Protein 1TJY (pdb70)

CATH classification: 3.40.50.2300 (+1 more: 3.40.50.2300)

Solvent-accessible surface area: 13038 Å² total; per-residue (Å²): 128,117,65,47,79,0,0,0,0,0,5,8,41,74,19,24,10,8,60,11,0,1,77,2,0,71,109,4,0,167,78,54,58,11,75,13,39,54,58,10,20,114,117,35,45,61,87,21,0,37,110,19,0,39,46,10,10,90,101,43,20,47,0,0,0,0,0,0,15,17,42,71,26,0,8,101,6,0,83,75,0,56,152,143,52,14,69,0,0,0,0,4,0,0,1,69,10,63,0,4,25,5,0,0,0,0,0,14,10,148,74,0,0,28,19,0,1,100,3,0,27,139,55,17,125,107,151,173,4,62,0,0,0,0,8,2,17,73,91,6,10,2,8,38,37,5,5,159,55,0,65,40,38,4,77,131,96,42,111,33,19,86,55,35,19,43,59,43,1,104,15,52,75,88,112,0,54,120,27,0,41,34,0,12,139,66,68,107,93,2,23,0,0,0,0,0,5,18,20,0,0,19,9,0,0,52,0,2,48,68,59,170,61,118,145,15,7,2,0,0,4,0,1,0,65,54,0,52,55,26,10,132,139,23,29,0,124,30,0,0,3,3,50,0,48,42,0,0,53,0,0,0,22,0,0,14,0,20,34,121,127,76,98,8,65,69,55,46,48,20,113,4,82,82,36,42,128,6,54,2,21,43,0,65,79,11,70,41,184,72,94,48,187,23,8,0,0,0,42,5,54,122,53,30,65,0,40,162,113,27,5,109,169,60,125,17

Radius of gyration: 19.36 Å; Cα contacts (8 Å, |Δi|>4): 700; chains: 1; bounding box: 35×42×63 Å

Sequence (316 aa):
GSAERIAFIPKLVGVGFFTSGGNGAQEAGKALGIDVTYDGPTEPSVSGQVQLVNNFVNQGYDAIIVSAVSPDGLCPALKRAMQRGVKILTWDSDTKPECRSYYINQGTPKQLGSMLVEMAAHQVDKEKAKVAFFYSSPTVTDQNQWVKEAKAKISQEHPGWEIVTTQFGYNDATKSLQTAEGIIKAYPDLDAIIAPDANALPAAAQAAENLKRNNLAIVGFSTPNVMRPYVQRGTVKEFGLWDVVQQGKISVYVANALLKNMPMNVGDSLDIPGIGKVTVSPNSEQGYHYEAKGNGIVLLPERVIFNKDNIDKYDF

Nearest PDB structures (foldseek):
  3t95-assembly1_A  TM=9.976E-01  e=1.309E-56  Yersinia pestis CO92
  1tm2-assembly1_A  TM=9.105E-01  e=1.310E-57  Salmonella enterica subsp. enterica serovar Typhimurium str. LT2
  4pz0-assembly1_A  TM=9.850E-01  e=1.090E-48  Bacillus anthracis str. Ames
  4kvf-assembly1_A  TM=7.766E-01  e=7.983E-27  Kribbella flavida DSM 17836
  4wzz-assembly1_A  TM=9.272E-01  e=1.525E-23  Lachnoclostridium phytofermentans ISDg

Organism: Salmonella typhimurium (strain LT2 / SGSC1412 / ATCC 700720) (NCBI:txid99287)

Foldseek 3Di:
DDAAEEEEEEQAPDAVLLVLLLLLLC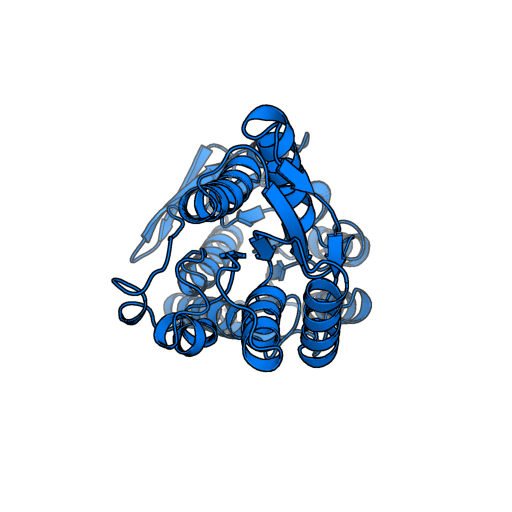VLCVVVVHHYHYDFHHAGDLVGVLVVLQVCLVVPHQEYEYAHQAQPSNQVSLVVSVVVNRAYEYEDFHHAQVSHFEYLYAAALLVLLCQLLVLLCVQLVDLAAEEEEEEADCGTGRVVLNVVNNVVCCVPPRVNYDHPYYYHQRLPLVSLLVVLLVVCVVCVRHQEYRYAYARNQLSNLVSCVVVVPPNHAGEYDHALVSCVVSLVVVSYFKYKFANSSVSSSVVNQVSVCVVVVHQQAAADWDQDPPQGIWGFHAPCSRPDDDHDGSHGYTYRPDMDMDGPVCSVVDDD

Structure (mmCIF, N/CA/C/O backbone):
data_1TJY
#
_entry.id   1TJY
#
_cell.length_a   37.824
_cell.length_b   76.623
_cell.length_c   109.581
_cell.angle_alpha   90.00
_cell.angle_beta   90.00
_cell.angle_gamma   90.00
#
_symmetry.space_group_name_H-M   'P 21 21 21'
#
loop_
_entity.id
_entity.type
_entity.pdbx_description
1 polymer 'sugar transport protein'
2 non-polymer (2R,4S)-2-methyl-2,3,3,4-tetrahydroxytetrahydrofuran
3 water water
#
loop_
_atom_site.group_PDB
_atom_site.id
_atom_site.type_symbol
_atom_site.label_atom_id
_atom_site.label_alt_id
_atom_site.label_comp_id
_atom_site.label_asym_id
_atom_site.label_entity_id
_atom_site.label_seq_id
_atom_site.pdbx_PDB_ins_code
_atom_site.Cartn_x
_atom_site.Cartn_y
_atom_site.Cartn_z
_atom_site.occupancy
_atom_site.B_iso_or_equiv
_atom_site.auth_seq_id
_atom_site.auth_comp_id
_atom_site.auth_asym_id
_atom_site.auth_atom_id
_atom_site.pdbx_PDB_model_num
ATOM 1 N N . GLY A 1 1 ? 35.984 23.850 64.147 1.00 15.25 25 GLY A N 1
ATOM 2 C CA . GLY A 1 1 ? 36.328 22.503 63.611 1.00 14.80 25 GLY A CA 1
ATOM 3 C C . GLY A 1 1 ? 37.051 22.609 62.281 1.00 14.49 25 GLY A C 1
ATOM 4 O O . GLY A 1 1 ? 37.376 23.708 61.831 1.00 14.21 25 GLY A O 1
ATOM 5 N N . SER A 1 2 ? 37.307 21.463 61.657 1.00 14.25 26 SER A N 1
ATOM 6 C CA . SER A 1 2 ? 38.042 21.417 60.393 1.00 14.16 26 SER A CA 1
ATOM 7 C C . SER A 1 2 ? 37.348 22.266 59.330 1.00 13.66 26 SER A C 1
ATOM 8 O O . SER A 1 2 ? 36.121 22.230 59.193 1.00 13.83 26 SER A O 1
ATOM 11 N N . ALA A 1 3 ? 38.140 23.029 58.581 1.00 13.22 27 ALA A N 1
ATOM 12 C CA . ALA A 1 3 ? 37.614 23.934 57.569 1.00 12.66 27 ALA A CA 1
ATOM 13 C C . ALA A 1 3 ? 36.791 23.177 56.528 1.00 11.99 27 ALA A C 1
ATOM 14 O O . ALA A 1 3 ? 37.093 22.032 56.177 1.00 11.98 27 ALA A O 1
ATOM 16 N N . GLU A 1 4 ? 35.741 23.824 56.047 1.00 11.08 28 GLU A N 1
ATOM 17 C CA . GLU A 1 4 ? 34.901 23.246 55.011 1.00 10.89 28 GLU A CA 1
ATOM 18 C C . GLU A 1 4 ? 35.643 23.221 53.684 1.00 9.39 28 GLU A C 1
ATOM 19 O O . GLU A 1 4 ? 36.540 24.018 53.441 1.00 9.21 28 GLU A O 1
ATOM 25 N N . ARG A 1 5 ? 35.259 22.270 52.845 1.00 7.91 29 ARG A N 1
ATOM 26 C CA . ARG A 1 5 ? 35.893 22.039 51.557 1.00 7.69 29 ARG A CA 1
ATOM 27 C C . ARG A 1 5 ? 34.835 22.038 50.470 1.00 6.85 29 ARG A C 1
ATOM 28 O O . ARG A 1 5 ? 33.832 21.328 50.558 1.00 6.73 29 ARG A O 1
ATOM 36 N N . ILE A 1 6 ? 35.072 22.851 49.450 1.00 6.26 30 ILE A N 1
ATOM 37 C CA . ILE A 1 6 ? 34.176 22.995 48.315 1.00 6.16 30 ILE A CA 1
ATOM 38 C C . ILE A 1 6 ? 34.963 22.739 47.043 1.00 5.56 30 ILE A C 1
ATOM 39 O O . ILE A 1 6 ? 36.072 23.238 46.890 1.00 5.95 30 ILE A O 1
ATOM 44 N N . ALA A 1 7 ? 34.383 21.972 46.129 1.00 4.85 31 ALA A N 1
ATOM 45 C CA . ALA A 1 7 ? 34.958 21.734 44.806 1.00 4.92 31 ALA A CA 1
ATOM 46 C C . ALA A 1 7 ? 34.266 22.637 43.802 1.00 4.51 31 ALA A C 1
ATOM 47 O O . ALA A 1 7 ? 33.047 22.807 43.864 1.00 5.42 31 ALA A O 1
ATOM 49 N N . PHE A 1 8 ? 35.043 23.204 42.883 1.00 4.20 32 PHE A N 1
ATOM 50 C CA . PHE A 1 8 ? 34.537 24.060 41.816 1.00 4.66 32 PHE A CA 1
ATOM 51 C C . PHE A 1 8 ? 35.034 23.448 40.513 1.00 4.83 32 PHE A C 1
ATOM 52 O O . PHE A 1 8 ? 36.238 23.406 40.269 1.00 5.41 32 PHE A O 1
ATOM 60 N N . ILE A 1 9 ? 34.104 22.941 39.708 1.00 4.48 33 ILE A N 1
ATOM 61 C CA . ILE A 1 9 ? 34.402 22.119 38.542 1.00 4.42 33 ILE A CA 1
ATOM 62 C C . ILE A 1 9 ? 33.938 22.834 37.276 1.00 4.41 33 ILE A C 1
ATOM 63 O O . ILE A 1 9 ? 32.752 23.148 37.148 1.00 4.90 33 ILE A O 1
ATOM 68 N N . PRO A 1 10 ? 34.854 23.096 36.350 1.00 4.40 34 PRO A N 1
ATOM 69 C CA . PRO A 1 10 ? 34.504 23.667 35.049 1.00 4.56 34 PRO A CA 1
ATOM 70 C C . PRO A 1 10 ? 34.145 22.578 34.041 1.00 4.72 34 PRO A C 1
ATOM 71 O O . PRO A 1 10 ? 34.362 21.396 34.302 1.00 5.36 34 PRO A O 1
ATOM 75 N N . LYS A 1 11 ? 33.644 22.974 32.876 1.00 4.91 35 LYS A N 1
ATOM 76 C CA . LYS A 1 11 ? 33.477 22.027 31.771 1.00 5.33 35 LYS A CA 1
ATOM 77 C C . LYS A 1 11 ? 34.820 21.438 31.355 1.00 5.60 35 LYS A C 1
ATOM 78 O O . LYS A 1 11 ? 34.920 20.254 31.028 1.00 6.46 35 LYS A O 1
ATOM 84 N N . LEU A 1 12 ? 35.838 22.288 31.333 1.00 5.64 36 LEU A N 1
ATOM 85 C CA . LEU A 1 12 ? 37.216 21.870 31.092 1.00 6.13 36 LEU A CA 1
ATOM 86 C C . LEU A 1 12 ? 38.147 22.931 31.653 1.00 6.34 36 LEU A C 1
ATOM 87 O O . LEU A 1 12 ? 37.761 24.082 31.829 1.00 6.27 36 LEU A O 1
ATOM 92 N N . VAL A 1 13 ? 39.386 22.545 31.922 1.00 7.04 37 VAL A N 1
ATOM 93 C CA . VAL A 1 13 ? 40.410 23.489 32.334 1.00 7.63 37 VAL A CA 1
ATOM 94 C C . VAL A 1 13 ? 41.171 24.031 31.124 1.00 7.99 37 VAL A C 1
ATOM 95 O O . VAL A 1 13 ? 41.053 23.503 30.024 1.00 9.24 37 VAL A O 1
ATOM 99 N N . GLY A 1 14 ? 41.935 25.095 31.341 1.00 8.64 38 GLY A N 1
ATOM 100 C CA . GLY A 1 14 ? 42.799 25.654 30.312 1.00 9.21 38 GLY A CA 1
ATOM 101 C C . GLY A 1 14 ? 42.124 26.580 29.319 1.00 9.54 38 GLY A C 1
ATOM 102 O O . GLY A 1 14 ? 42.703 26.880 28.275 1.00 11.68 38 GLY A O 1
ATOM 103 N N . VAL A 1 15 ? 40.899 27.000 29.626 1.00 8.91 39 VAL A N 1
ATOM 104 C CA . VAL A 1 15 ? 40.149 27.979 28.841 1.00 8.65 39 VAL A CA 1
ATOM 105 C C . VAL A 1 15 ? 39.917 29.167 29.773 1.00 7.88 39 VAL A C 1
ATOM 106 O O . VAL A 1 15 ? 39.522 28.979 30.918 1.00 7.59 39 VAL A O 1
ATOM 110 N N . GLY A 1 16 ? 40.161 30.383 29.287 1.00 7.04 40 GLY A N 1
ATOM 111 C CA . GLY A 1 16 ? 40.152 31.581 30.109 1.00 6.58 40 GLY A CA 1
ATOM 112 C C . GLY A 1 16 ? 38.894 31.753 30.937 1.00 5.88 40 GLY A C 1
ATOM 113 O O . GLY A 1 16 ? 38.974 32.075 32.109 1.00 6.12 40 GLY A O 1
ATOM 114 N N . PHE A 1 17 ? 37.738 31.512 30.334 1.00 5.48 41 PHE A N 1
ATOM 115 C CA . PHE A 1 17 ? 36.460 31.628 31.031 1.00 5.38 41 PHE A CA 1
ATOM 116 C C . PHE A 1 17 ? 36.467 30.829 32.332 1.00 5.26 41 PHE A C 1
ATOM 117 O O . PHE A 1 17 ? 36.064 31.323 33.389 1.00 5.21 41 PHE A O 1
ATOM 125 N N . PHE A 1 18 ? 36.910 29.583 32.244 1.00 4.83 42 PHE A N 1
ATOM 126 C CA . PHE A 1 18 ? 36.915 28.688 33.392 1.00 5.40 42 PHE A CA 1
ATOM 127 C C . PHE A 1 18 ? 38.019 28.998 34.391 1.00 5.78 42 PHE A C 1
ATOM 128 O O . PHE A 1 18 ? 37.787 28.983 35.595 1.00 5.80 42 PHE A O 1
ATOM 136 N N . THR A 1 19 ? 39.203 29.337 33.901 1.00 5.80 43 THR A N 1
ATOM 137 C CA . THR A 1 19 ? 40.273 29.781 34.778 1.00 6.39 43 THR A CA 1
ATOM 138 C C . THR A 1 19 ? 39.814 30.978 35.610 1.00 6.52 43 THR A C 1
ATOM 139 O O . THR A 1 19 ? 40.033 31.028 36.815 1.00 6.52 43 THR A O 1
ATOM 143 N N . SER A 1 20 ? 39.157 31.936 34.964 1.00 6.04 44 SER A N 1
ATOM 144 C CA . SER A 1 20 ? 38.713 33.149 35.640 1.00 6.40 44 SER A CA 1
ATOM 145 C C . SER A 1 20 ? 37.574 32.875 36.630 1.00 6.08 44 SER A C 1
ATOM 146 O O . SER A 1 20 ? 37.570 33.412 37.737 1.00 6.47 44 SER A O 1
ATOM 149 N N . GLY A 1 21 ? 36.621 32.025 36.254 1.00 5.97 45 GLY A N 1
ATOM 150 C CA . GLY A 1 21 ? 35.611 31.574 37.202 1.00 5.81 45 GLY A CA 1
ATOM 151 C C . GLY A 1 21 ? 36.216 30.919 38.437 1.00 5.83 45 GLY A C 1
ATOM 152 O O . GLY A 1 21 ? 35.820 31.217 39.566 1.00 5.62 45 GLY A O 1
ATOM 153 N N . GLY A 1 22 ? 37.180 30.029 38.224 1.00 5.85 46 GLY A N 1
ATOM 154 C CA . GLY A 1 22 ? 37.908 29.403 39.311 1.00 5.96 46 GLY A CA 1
ATOM 155 C C . GLY A 1 22 ? 38.632 30.393 40.201 1.00 6.21 46 GLY A C 1
ATOM 156 O O . GLY A 1 22 ? 38.676 30.209 41.412 1.00 6.60 46 GLY A O 1
ATOM 157 N N . ASN A 1 23 ? 39.202 31.439 39.608 1.00 6.43 47 ASN A N 1
ATOM 158 C CA . ASN A 1 23 ? 39.883 32.463 40.391 1.00 7.01 47 ASN A CA 1
ATOM 159 C C . ASN A 1 23 ? 38.896 33.145 41.335 1.00 6.50 47 ASN A C 1
ATOM 160 O O . ASN A 1 23 ? 39.203 33.371 42.496 1.00 7.03 47 ASN A O 1
ATOM 165 N N . GLY A 1 24 ? 37.702 33.463 40.841 1.00 6.21 48 GLY A N 1
ATOM 166 C CA . GLY A 1 24 ? 36.690 34.093 41.672 1.00 5.93 48 GLY A CA 1
ATOM 167 C C . GLY A 1 24 ? 36.216 33.195 42.803 1.00 5.73 48 GLY A C 1
ATOM 168 O O . GLY A 1 24 ? 36.036 33.643 43.941 1.00 6.16 48 GLY A O 1
ATOM 169 N N . ALA A 1 25 ? 36.030 31.917 42.494 1.00 5.46 49 ALA A N 1
ATOM 170 C CA . ALA A 1 25 ? 35.625 30.943 43.498 1.00 5.76 49 ALA A CA 1
ATOM 171 C C . ALA A 1 25 ? 36.689 30.823 44.591 1.00 6.17 49 ALA A C 1
ATOM 172 O O . ALA A 1 25 ? 36.377 30.827 45.784 1.00 6.16 49 ALA A O 1
ATOM 174 N N . GLN A 1 26 ? 37.951 30.750 44.191 1.00 6.82 50 GLN A N 1
ATOM 175 C CA . GLN A 1 26 ? 39.021 30.579 45.168 1.00 7.84 50 GLN A CA 1
ATOM 176 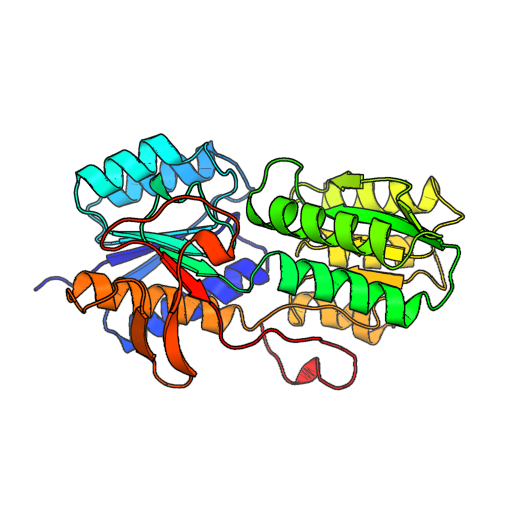C C . GLN A 1 26 ? 39.247 31.815 46.024 1.00 8.19 50 GLN A C 1
ATOM 177 O O . GLN A 1 26 ? 39.513 31.704 47.213 1.00 8.50 50 GLN A O 1
ATOM 183 N N . GLU A 1 27 ? 39.080 32.994 45.441 1.00 8.53 51 GLU A N 1
ATOM 184 C CA . GLU A 1 27 ? 39.205 34.223 46.208 1.00 9.65 51 GLU A CA 1
ATOM 185 C C . GLU A 1 27 ? 38.064 34.343 47.224 1.00 8.78 51 GLU A C 1
ATOM 186 O O . GLU A 1 27 ? 38.268 34.792 48.348 1.00 8.61 51 GLU A O 1
ATOM 192 N N . ALA A 1 28 ? 36.864 33.932 46.838 1.00 8.11 52 ALA A N 1
ATOM 193 C CA . ALA A 1 28 ? 35.745 33.888 47.772 1.00 8.11 52 ALA A CA 1
ATOM 194 C C . ALA A 1 28 ? 36.021 32.912 48.910 1.00 8.04 52 ALA A C 1
ATOM 195 O O . ALA A 1 28 ? 35.722 33.199 50.059 1.00 8.18 52 ALA A O 1
ATOM 197 N N . GLY A 1 29 ? 36.609 31.766 48.591 1.00 8.01 53 GLY A N 1
ATOM 198 C CA . GLY A 1 29 ? 36.995 30.798 49.600 1.00 8.41 53 GLY A CA 1
ATOM 199 C C . GLY A 1 29 ? 37.932 31.414 50.621 1.00 8.69 53 GLY A C 1
ATOM 200 O O . GLY A 1 29 ? 37.739 31.257 51.826 1.00 9.01 53 GLY A O 1
ATOM 201 N N . LYS A 1 30 ? 38.931 32.144 50.144 1.00 8.95 54 LYS A N 1
ATOM 202 C CA . LYS A 1 30 ? 39.877 32.820 51.033 1.00 9.94 54 LYS A CA 1
ATOM 203 C C . LYS A 1 30 ? 39.163 33.822 51.945 1.00 9.69 54 LYS A C 1
ATOM 204 O O . LYS A 1 30 ? 39.411 33.867 53.145 1.00 10.63 54 LYS A O 1
ATOM 215 N N . ALA A 1 31 ? 38.240 34.595 51.386 1.00 8.86 55 ALA A N 1
ATOM 216 C CA . ALA A 1 31 ? 37.503 35.591 52.161 1.00 8.58 55 ALA A CA 1
ATOM 217 C C . ALA A 1 31 ? 36.617 34.965 53.241 1.00 8.51 55 ALA A C 1
ATOM 218 O O . ALA A 1 31 ? 36.385 35.578 54.285 1.00 8.71 55 ALA A O 1
ATOM 220 N N . LEU A 1 32 ? 36.134 33.747 52.982 1.00 8.06 56 LEU A N 1
ATOM 221 C CA . LEU A 1 32 ? 35.185 33.044 53.845 1.00 7.92 56 LEU A CA 1
ATOM 222 C C . LEU A 1 32 ? 35.834 31.969 54.725 1.00 8.16 56 LEU A C 1
ATOM 223 O O . LEU A 1 32 ? 35.145 31.339 55.523 1.00 9.13 56 LEU A O 1
ATOM 228 N N . GLY A 1 33 ? 37.139 31.752 54.588 1.00 8.29 57 GLY A N 1
ATOM 229 C CA . GLY A 1 33 ? 37.808 30.689 55.329 1.00 8.69 57 GLY A CA 1
ATOM 230 C C . GLY A 1 33 ? 37.428 29.277 54.892 1.00 9.07 57 GLY A C 1
ATOM 231 O O . GLY A 1 33 ? 37.425 28.347 55.702 1.00 9.69 57 GLY A O 1
ATOM 232 N N . ILE A 1 34 ? 37.105 29.121 53.611 1.00 9.12 58 ILE A N 1
ATOM 233 C CA . ILE A 1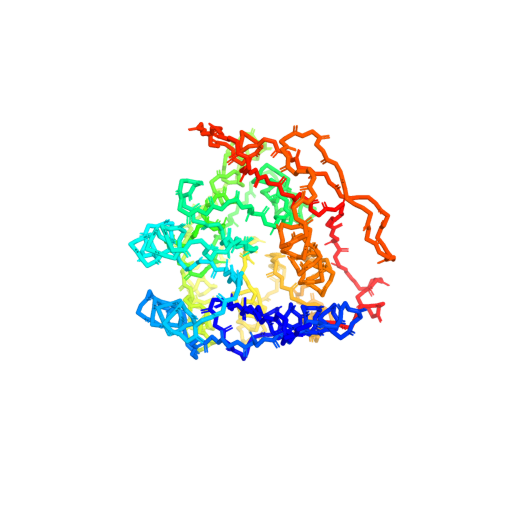 34 ? 36.750 27.838 53.011 1.00 9.24 58 ILE A CA 1
ATOM 234 C C . ILE A 1 34 ? 37.824 27.425 52.019 1.00 9.25 58 ILE A C 1
ATOM 235 O O . ILE A 1 34 ? 38.285 28.229 51.220 1.00 9.65 58 ILE A O 1
ATOM 240 N N . ASP A 1 35 ? 38.196 26.155 52.067 1.00 9.04 59 ASP A N 1
ATOM 241 C CA . ASP A 1 35 ? 39.154 25.577 51.135 1.00 9.42 59 ASP A CA 1
ATOM 242 C C . ASP A 1 35 ? 38.430 25.213 49.838 1.00 8.44 59 ASP A C 1
ATOM 243 O O . ASP A 1 35 ? 37.623 24.291 49.828 1.00 9.07 59 ASP A O 1
ATOM 248 N N . VAL A 1 36 ? 38.701 25.951 48.763 1.00 7.82 60 VAL A N 1
ATOM 249 C CA . VAL A 1 36 ? 38.072 25.699 47.463 1.00 7.29 60 VAL A CA 1
ATOM 250 C C . VAL A 1 36 ? 39.060 25.041 46.511 1.00 7.02 60 VAL A C 1
ATOM 251 O O . VAL A 1 36 ? 40.107 25.609 46.205 1.00 7.91 60 VAL A O 1
ATOM 255 N N . THR A 1 37 ? 38.715 23.847 46.040 1.00 6.52 61 THR A N 1
ATOM 256 C CA . THR A 1 37 ? 39.519 23.110 45.076 1.00 6.72 61 THR A CA 1
ATOM 257 C C . THR A 1 37 ? 38.955 23.318 43.683 1.00 6.30 61 THR A C 1
ATOM 258 O O . THR A 1 37 ? 37.802 22.995 43.443 1.00 6.94 61 THR A O 1
ATOM 262 N N . TYR A 1 38 ? 39.769 23.848 42.776 1.00 6.50 62 TYR A N 1
ATOM 263 C CA . TYR A 1 38 ? 39.410 24.021 41.380 1.00 6.53 62 TYR A CA 1
ATOM 264 C C . TYR A 1 38 ? 39.982 22.849 40.602 1.00 6.81 62 TYR A C 1
ATOM 265 O O . TYR A 1 38 ? 41.194 22.656 40.562 1.00 7.75 62 TYR A O 1
ATOM 274 N N . ASP A 1 39 ? 39.125 22.048 39.988 1.00 6.68 63 ASP A N 1
ATOM 275 C CA . ASP A 1 39 ? 39.600 20.915 39.211 1.00 7.03 63 ASP A CA 1
ATOM 276 C C . ASP A 1 39 ? 38.582 20.539 38.161 1.00 6.46 63 ASP A C 1
ATOM 277 O O . ASP A 1 39 ? 37.388 20.513 38.427 1.00 6.06 63 ASP A O 1
ATOM 282 N N . GLY A 1 40 ? 39.070 20.272 36.956 1.00 6.45 64 GLY A N 1
ATOM 283 C CA . GLY A 1 40 ? 38.232 19.803 35.871 1.00 6.59 64 GLY A CA 1
ATOM 284 C C . GLY A 1 40 ? 39.030 18.962 34.908 1.00 6.67 64 GLY A C 1
ATOM 285 O O . GLY A 1 40 ? 40.258 18.876 35.006 1.00 7.59 64 GLY A O 1
ATOM 286 N N . PRO A 1 41 ? 38.343 18.345 33.961 1.00 7.13 65 PRO A N 1
ATOM 287 C CA . PRO A 1 41 ? 39.021 17.535 32.951 1.00 7.41 65 PRO A CA 1
ATOM 288 C C . PRO A 1 41 ? 39.692 18.418 31.901 1.00 7.37 65 PRO A C 1
ATOM 289 O O . PRO A 1 41 ? 39.347 19.589 31.783 1.00 7.13 65 PRO A O 1
ATOM 293 N N . THR A 1 42 ? 40.643 17.877 31.148 1.00 8.14 66 THR A N 1
ATOM 294 C CA . THR A 1 42 ? 41.356 18.679 30.145 1.00 9.43 66 THR A CA 1
ATOM 295 C C . THR A 1 42 ? 40.560 18.888 28.862 1.00 10.35 66 THR A C 1
ATOM 296 O O . THR A 1 42 ? 40.922 19.713 28.026 1.00 11.32 66 THR A O 1
ATOM 300 N N . GLU A 1 43 ? 39.495 18.121 28.697 1.00 10.74 67 GLU A N 1
ATOM 301 C CA . GLU A 1 43 ? 38.515 18.377 27.649 1.00 11.44 67 GLU A CA 1
ATOM 302 C C . GLU A 1 43 ? 37.144 18.064 28.227 1.00 10.99 67 GLU A C 1
ATOM 303 O O . GLU A 1 43 ? 37.047 17.354 29.218 1.00 10.32 67 GLU A O 1
ATOM 309 N N . PRO A 1 44 ? 36.079 18.601 27.648 1.00 10.85 68 PRO A N 1
ATOM 310 C CA . PRO A 1 44 ? 34.749 18.340 28.189 1.00 10.83 68 PRO A CA 1
ATOM 311 C C . PRO A 1 44 ? 34.353 16.906 27.910 1.00 10.77 68 PRO A C 1
ATOM 312 O O . PRO A 1 44 ? 34.461 16.431 26.778 1.00 12.07 68 PRO A O 1
ATOM 316 N N . SER A 1 45 ? 33.970 16.202 28.956 1.00 9.96 69 SER A N 1
ATOM 317 C CA . SER A 1 45 ? 33.338 14.907 28.793 1.00 9.66 69 SER A CA 1
ATOM 318 C C . SER A 1 45 ? 32.600 14.542 30.064 1.00 8.88 69 SER A C 1
ATOM 319 O O . SER A 1 45 ? 32.912 15.026 31.161 1.00 8.58 69 SER A O 1
ATOM 322 N N . VAL A 1 46 ? 31.610 13.686 29.892 1.00 8.44 70 VAL A N 1
ATOM 323 C CA . VAL A 1 46 ? 30.823 13.181 30.993 1.00 8.42 70 VAL A CA 1
ATOM 324 C C . VAL A 1 46 ? 31.719 12.418 31.970 1.00 7.87 70 VAL A C 1
ATOM 325 O O . VAL A 1 46 ? 31.673 12.687 33.156 1.00 7.59 70 VAL A O 1
ATOM 329 N N . SER A 1 47 ? 32.547 11.490 31.491 1.00 7.61 71 SER A N 1
ATOM 330 C CA . SER A 1 47 ? 33.389 10.708 32.409 1.00 7.90 71 SER A CA 1
ATOM 331 C C . SER A 1 47 ? 34.363 11.583 33.193 1.00 7.89 71 SER A C 1
ATOM 332 O O . SER A 1 47 ? 34.636 11.327 34.365 1.00 8.22 71 SER A O 1
ATOM 335 N N . GLY A 1 48 ? 34.882 12.619 32.546 1.00 7.60 72 GLY A N 1
ATOM 336 C CA . GLY A 1 48 ? 35.787 13.548 33.199 1.00 8.14 72 GLY A CA 1
ATOM 337 C C . GLY A 1 48 ? 35.127 14.174 34.411 1.00 8.24 72 GLY A C 1
ATOM 338 O O . GLY A 1 48 ? 35.665 14.173 35.521 1.00 10.54 72 GLY A O 1
ATOM 339 N N . GLN A 1 49 ? 33.920 14.682 34.219 1.00 7.11 73 GLN A N 1
ATOM 340 C CA . GLN A 1 49 ? 33.220 15.363 35.300 1.00 6.42 73 GLN A CA 1
ATOM 341 C C . GLN A 1 49 ? 32.669 14.405 36.343 1.00 6.33 73 GLN A C 1
ATOM 342 O O . GLN A 1 49 ? 32.706 14.692 37.532 1.00 6.82 73 GLN A O 1
ATOM 348 N N . VAL A 1 50 ? 32.162 13.265 35.901 1.00 6.31 74 VAL A N 1
ATOM 349 C CA . VAL A 1 50 ? 31.573 12.289 36.810 1.00 6.21 74 VAL A CA 1
ATOM 350 C C . VAL A 1 50 ? 32.629 11.753 37.770 1.00 5.79 74 VAL A C 1
ATOM 351 O O . VAL A 1 50 ? 32.367 11.634 38.962 1.00 6.07 74 VAL A O 1
ATOM 355 N N . GLN A 1 51 ? 33.831 11.463 37.284 1.00 5.33 75 GLN A N 1
ATOM 356 C CA . GLN A 1 51 ? 34.850 10.984 38.210 1.00 5.87 75 GLN A CA 1
ATOM 357 C C . GLN A 1 51 ? 35.141 12.020 39.270 1.00 5.48 75 GLN A C 1
ATOM 358 O O . GLN A 1 51 ? 35.279 11.687 40.439 1.00 5.55 75 GLN A O 1
ATOM 364 N N . LEU A 1 52 ? 35.243 13.283 38.872 1.00 5.61 76 LEU A N 1
ATOM 365 C CA . LEU A 1 52 ? 35.544 14.329 39.838 1.00 5.98 76 LEU A CA 1
ATOM 366 C C . LEU A 1 52 ? 34.444 14.440 40.885 1.00 5.47 76 LEU A C 1
ATOM 367 O O . LEU A 1 52 ? 34.734 14.525 42.073 1.00 5.90 76 LEU A O 1
ATOM 372 N N . VAL A 1 53 ? 33.188 14.433 40.455 1.00 5.18 77 VAL A N 1
ATOM 373 C CA . VAL A 1 53 ? 32.075 14.467 41.399 1.00 5.39 77 VAL A CA 1
ATOM 374 C C . VAL A 1 53 ? 32.180 13.306 42.384 1.00 5.39 77 VAL A C 1
ATOM 375 O O . VAL A 1 53 ? 32.132 13.508 43.591 1.00 5.30 77 VAL A O 1
ATOM 379 N N . ASN A 1 54 ? 32.329 12.090 41.872 1.00 5.22 78 ASN A N 1
ATOM 380 C CA . ASN A 1 54 ? 32.422 10.924 42.738 1.00 5.17 78 ASN A CA 1
ATOM 381 C C . ASN A 1 54 ? 33.628 11.012 43.680 1.00 5.33 78 ASN A C 1
ATOM 382 O O . ASN A 1 54 ? 33.511 10.708 44.866 1.00 5.80 78 ASN A O 1
ATOM 387 N N . ASN A 1 55 ? 34.776 11.450 43.170 1.00 5.75 79 ASN A N 1
ATOM 388 C CA . ASN A 1 55 ? 35.968 11.595 44.005 1.00 6.38 79 ASN A CA 1
ATOM 389 C C . ASN A 1 55 ? 35.734 12.564 45.151 1.00 5.72 79 ASN A C 1
ATOM 390 O O . ASN A 1 55 ? 36.069 12.267 46.290 1.00 5.80 79 ASN A O 1
ATOM 395 N N . PHE A 1 56 ? 35.183 13.736 44.853 1.00 5.60 80 PHE A N 1
ATOM 396 C CA . PHE A 1 56 ? 34.967 14.742 45.887 1.00 5.46 80 PHE A CA 1
ATOM 397 C C . PHE A 1 56 ? 33.946 14.257 46.918 1.00 5.55 80 PHE A C 1
ATOM 398 O O . PHE A 1 56 ? 34.121 14.481 48.109 1.00 5.60 80 PHE A O 1
ATOM 406 N N . VAL A 1 57 ? 32.902 13.565 46.473 1.00 5.38 81 VAL A N 1
ATOM 407 C CA . VAL A 1 57 ? 31.947 12.975 47.402 1.00 5.60 81 VAL A CA 1
ATOM 408 C C . VAL A 1 57 ? 32.646 11.952 48.294 1.00 5.93 81 VAL A C 1
ATOM 409 O O . VAL A 1 57 ? 32.500 11.983 49.510 1.00 6.45 81 VAL A O 1
ATOM 413 N N . ASN A 1 58 ? 33.427 11.069 47.688 1.00 6.27 82 ASN A N 1
ATOM 414 C CA . ASN A 1 58 ? 34.093 9.990 48.423 1.00 6.59 82 ASN A CA 1
ATOM 415 C C . ASN A 1 58 ? 35.149 10.510 49.390 1.00 6.97 82 ASN A C 1
ATOM 416 O O . ASN A 1 58 ? 35.425 9.873 50.407 1.00 8.26 82 ASN A O 1
ATOM 421 N N . GLN A 1 59 ? 35.721 11.669 49.078 1.00 6.91 83 GLN A N 1
ATOM 422 C CA . GLN A 1 59 ? 36.758 12.287 49.898 1.00 7.53 83 GLN A CA 1
ATOM 423 C C . GLN A 1 59 ? 36.178 13.172 50.993 1.00 7.33 83 GLN A C 1
ATOM 424 O O . GLN A 1 59 ? 36.940 13.769 51.750 1.00 8.37 83 GLN A O 1
ATOM 430 N N . GLY A 1 60 ? 34.857 13.269 51.079 1.00 7.04 84 GLY A N 1
ATOM 431 C CA . GLY A 1 60 ? 34.211 13.971 52.175 1.00 6.96 84 GLY A CA 1
ATOM 432 C C . GLY A 1 60 ? 34.018 15.471 51.998 1.00 6.91 84 GLY A C 1
ATOM 433 O O . GLY A 1 60 ? 33.849 16.190 52.983 1.00 7.35 84 GLY A O 1
ATOM 434 N N . TYR A 1 61 ? 34.029 15.956 50.760 1.00 6.43 85 TYR A N 1
ATOM 435 C CA . TYR A 1 61 ? 33.798 17.375 50.507 1.00 6.01 85 TYR A CA 1
ATOM 436 C C . TYR A 1 61 ? 32.394 17.778 50.931 1.00 6.05 85 TYR A C 1
ATOM 437 O O . TYR A 1 61 ? 31.470 16.975 50.906 1.00 6.75 85 TYR A O 1
ATOM 446 N N . ASP A 1 62 ? 32.243 19.041 51.307 1.00 5.89 86 ASP A N 1
ATOM 447 C CA . ASP A 1 62 ? 30.975 19.558 51.817 1.00 6.13 86 ASP A CA 1
ATOM 448 C C . ASP A 1 62 ? 30.035 20.088 50.743 1.00 5.45 86 ASP A C 1
ATOM 449 O O . ASP A 1 62 ? 28.822 20.051 50.913 1.00 5.74 86 ASP A O 1
ATOM 454 N N . ALA A 1 63 ? 30.599 20.583 49.648 1.00 5.12 87 ALA A N 1
ATOM 455 C CA . ALA A 1 63 ? 29.809 21.081 48.525 1.00 4.72 87 ALA A CA 1
ATOM 456 C C . ALA A 1 63 ? 30.583 20.916 47.236 1.00 4.51 87 ALA A C 1
ATOM 457 O O . ALA A 1 63 ? 31.808 20.931 47.236 1.00 4.47 87 ALA A O 1
ATOM 459 N N . ILE A 1 64 ? 29.850 20.751 46.142 1.00 4.17 88 ILE A N 1
ATOM 460 C CA . ILE A 1 64 ? 30.414 20.662 44.808 1.00 4.59 88 ILE A CA 1
ATOM 461 C C . ILE A 1 64 ? 29.617 21.595 43.915 1.00 4.58 88 ILE A C 1
ATOM 462 O O . ILE A 1 64 ? 28.393 21.564 43.936 1.00 4.94 88 ILE A O 1
ATOM 467 N N . ILE A 1 65 ? 30.327 22.411 43.138 1.00 4.19 89 ILE A N 1
ATOM 468 C CA . ILE A 1 65 ? 29.763 23.405 42.233 1.00 4.59 89 ILE A CA 1
ATOM 469 C C . ILE A 1 65 ? 30.277 23.052 40.848 1.00 4.76 89 ILE A C 1
ATOM 470 O O . ILE A 1 65 ? 31.484 23.041 40.652 1.00 5.56 89 ILE A O 1
ATOM 475 N N . VAL A 1 66 ? 29.388 22.746 39.904 1.00 4.09 90 VAL A N 1
ATOM 476 C CA . VAL A 1 66 ? 29.813 22.199 38.612 1.00 4.36 90 VAL A CA 1
ATOM 477 C C . VAL A 1 66 ? 29.106 22.863 37.435 1.00 4.03 90 VAL A C 1
ATOM 478 O O . VAL A 1 66 ? 27.907 23.137 37.496 1.00 4.75 90 VAL A O 1
ATOM 482 N N . SER A 1 67 ? 29.860 23.117 36.364 1.00 4.02 91 SER A N 1
ATOM 483 C CA . SER A 1 67 ? 29.287 23.557 35.096 1.00 4.44 91 SER A CA 1
ATOM 484 C C . SER A 1 67 ? 29.182 22.321 34.223 1.00 4.84 91 SER A C 1
ATOM 485 O O . SER A 1 67 ? 30.186 21.804 33.738 1.00 5.15 91 SER A O 1
ATOM 488 N N . ALA A 1 68 ? 27.959 21.839 34.043 1.00 5.06 92 ALA A N 1
ATOM 489 C CA . ALA A 1 68 ? 27.728 20.527 33.464 1.00 5.64 92 ALA A CA 1
ATOM 490 C C . ALA A 1 68 ? 27.870 20.493 31.945 1.00 6.11 92 ALA A C 1
ATOM 491 O O . ALA A 1 68 ? 27.345 21.340 31.235 1.00 6.25 92 ALA A O 1
ATOM 493 N N . VAL A 1 69 ? 28.547 19.469 31.442 1.00 6.62 93 VAL A N 1
ATOM 494 C CA . VAL A 1 69 ? 28.685 19.281 30.001 1.00 7.39 93 VAL A CA 1
ATOM 495 C C . VAL A 1 69 ? 27.435 18.657 29.381 1.00 7.88 93 VAL A C 1
ATOM 496 O O . VAL A 1 69 ? 27.294 18.653 28.165 1.00 8.08 93 VAL A O 1
ATOM 500 N N . SER A 1 70 ? 26.527 18.166 30.225 1.00 8.38 94 SER A N 1
ATOM 501 C CA . SER A 1 70 ? 25.348 17.397 29.810 1.00 9.60 94 SER A CA 1
ATOM 502 C C . SER A 1 70 ? 24.214 17.635 30.807 1.00 9.47 94 SER A C 1
ATOM 503 O O . SER A 1 70 ? 24.481 17.718 32.000 1.00 9.35 94 SER A O 1
ATOM 506 N N . PRO A 1 71 ? 22.960 17.755 30.362 1.00 9.86 95 PRO A N 1
ATOM 507 C CA . PRO A 1 71 ? 21.857 17.866 31.327 1.00 10.16 95 PRO A CA 1
ATOM 508 C C . PRO A 1 71 ? 21.647 16.608 32.175 1.00 10.35 95 PRO A C 1
ATOM 509 O O . PRO A 1 71 ? 21.249 16.740 33.331 1.00 10.30 95 PRO A O 1
ATOM 513 N N . ASP A 1 72 ? 21.940 15.433 31.625 1.00 10.55 96 ASP A N 1
ATOM 514 C CA . ASP A 1 72 ? 21.614 14.152 32.274 1.00 11.45 96 ASP A CA 1
ATOM 515 C C . ASP A 1 72 ? 22.820 13.302 32.696 1.00 10.88 96 ASP A C 1
ATOM 516 O O . ASP A 1 72 ? 22.682 12.446 33.569 1.00 11.18 96 ASP A O 1
ATOM 525 N N . GLY A 1 73 ? 23.983 13.516 32.091 1.00 10.32 97 GLY A N 1
ATOM 526 C CA . GLY A 1 73 ? 25.107 12.609 32.270 1.00 9.85 97 GLY A CA 1
ATOM 527 C C . GLY A 1 73 ? 25.677 12.539 33.679 1.00 9.10 97 GLY A C 1
ATOM 528 O O . GLY A 1 73 ? 26.202 11.510 34.110 1.00 9.20 97 GLY A O 1
ATOM 529 N N . LEU A 1 74 ? 25.585 13.644 34.404 1.00 8.60 98 LEU A N 1
ATOM 530 C CA . LEU A 1 74 ? 26.122 13.723 35.758 1.00 8.69 98 LEU A CA 1
ATOM 531 C C . LEU A 1 74 ? 25.099 13.323 36.815 1.00 8.56 98 LEU A C 1
ATOM 532 O O . LEU A 1 74 ? 25.424 13.257 37.991 1.00 8.71 98 LEU A O 1
ATOM 537 N N . CYS A 1 75 ? 23.868 13.049 36.410 1.00 9.16 99 CYS A N 1
ATOM 538 C CA . CYS A 1 75 ? 22.790 12.907 37.376 1.00 10.19 99 CYS A CA 1
ATOM 539 C C . CYS A 1 75 ? 22.971 11.770 38.394 1.00 9.42 99 CYS A C 1
ATOM 540 O O . CYS A 1 75 ? 22.782 11.999 39.577 1.00 9.08 99 CYS A O 1
ATOM 543 N N . PRO A 1 76 ? 23.338 10.562 37.988 1.00 9.24 100 PRO A N 1
ATOM 544 C CA . PRO A 1 76 ? 23.595 9.516 38.991 1.00 9.20 100 PRO A CA 1
ATOM 545 C C . PRO A 1 76 ? 24.605 9.925 40.072 1.00 8.60 100 PRO A C 1
ATOM 546 O O . PRO A 1 76 ? 24.339 9.708 41.257 1.00 8.78 100 PRO A O 1
ATOM 550 N N . ALA A 1 77 ? 25.717 10.537 39.680 1.00 7.38 101 ALA A N 1
ATOM 551 C CA . ALA A 1 77 ? 26.744 10.942 40.633 1.00 6.93 101 ALA A CA 1
ATOM 552 C C . ALA A 1 77 ? 26.261 12.067 41.542 1.00 6.38 101 ALA A C 1
ATOM 553 O O . ALA A 1 77 ? 26.559 12.079 42.732 1.00 5.96 101 ALA A O 1
ATOM 555 N N . LEU A 1 78 ? 25.532 13.018 40.973 1.00 6.09 102 LEU A N 1
ATOM 556 C CA . LEU A 1 78 ? 25.028 14.151 41.741 1.00 6.12 102 LEU A CA 1
ATOM 557 C C . LEU A 1 78 ? 23.897 13.746 42.681 1.00 6.24 102 LEU A C 1
ATOM 558 O O . LEU A 1 78 ? 23.785 14.261 43.783 1.00 6.05 102 LEU A O 1
ATOM 563 N N . LYS A 1 79 ? 23.070 12.806 42.253 1.00 6.59 103 LYS A N 1
ATOM 564 C CA . LYS A 1 79 ? 22.020 12.296 43.120 1.00 7.00 103 LYS A CA 1
ATOM 565 C C . LYS A 1 79 ? 22.617 11.525 44.299 1.00 6.53 103 LYS A C 1
ATOM 566 O O . LYS A 1 79 ? 22.142 11.649 45.413 1.00 6.61 103 LYS A O 1
ATOM 572 N N . ARG A 1 80 ? 23.677 10.763 44.065 1.00 6.21 104 ARG A N 1
ATOM 573 C CA . ARG A 1 80 ? 24.391 10.084 45.139 1.00 6.55 104 ARG A CA 1
ATOM 574 C C . ARG A 1 80 ? 24.971 11.104 46.112 1.00 6.40 104 ARG A C 1
ATOM 575 O O . ARG A 1 80 ? 24.886 10.927 47.321 1.00 6.89 104 ARG A O 1
ATOM 583 N N . ALA A 1 81 ? 25.555 12.175 45.578 1.00 5.78 105 ALA A N 1
ATOM 584 C CA . ALA A 1 81 ? 26.090 13.248 46.407 1.00 5.60 105 ALA A CA 1
ATOM 585 C C . ALA A 1 81 ? 25.017 13.821 47.330 1.00 5.92 105 ALA A C 1
ATOM 586 O O . ALA A 1 81 ? 25.232 13.986 48.529 1.00 6.26 105 ALA A O 1
ATOM 588 N N . MET A 1 82 ? 23.861 14.132 46.760 1.00 6.22 106 MET A N 1
ATOM 589 C CA . MET A 1 82 ? 22.780 14.754 47.521 1.00 7.11 106 MET A CA 1
ATOM 590 C C . MET A 1 82 ? 22.185 13.791 48.546 1.00 7.56 106 MET A C 1
ATOM 591 O O . MET A 1 82 ? 21.815 14.205 49.647 1.00 8.40 106 MET A O 1
ATOM 596 N N . GLN A 1 83 ? 22.123 12.510 48.197 1.00 7.74 107 GLN A N 1
ATOM 597 C CA . GLN A 1 83 ? 21.678 11.471 49.127 1.00 8.38 107 GLN A CA 1
ATOM 598 C C . GLN A 1 83 ? 22.571 11.431 50.366 1.00 8.55 107 GLN A C 1
ATOM 599 O O . GLN A 1 83 ? 22.107 11.107 51.463 1.00 8.93 107 GLN A O 1
ATOM 605 N N . ARG A 1 84 ? 23.850 11.756 50.182 1.00 8.76 108 ARG A N 1
ATOM 606 C CA . ARG A 1 84 ? 24.837 11.790 51.264 1.00 9.43 108 ARG A CA 1
ATOM 607 C C . ARG A 1 84 ? 24.989 13.154 51.949 1.00 9.57 108 ARG A C 1
ATOM 608 O O . ARG A 1 84 ? 25.840 13.321 52.823 1.00 11.10 108 ARG A O 1
ATOM 616 N N . GLY A 1 85 ? 24.166 14.121 51.570 1.00 9.28 109 GLY A N 1
ATOM 617 C CA . GLY A 1 85 ? 24.172 15.422 52.217 1.00 8.98 109 GLY A CA 1
ATOM 618 C C . GLY A 1 85 ? 25.238 16.391 51.732 1.00 8.64 109 GLY A C 1
ATOM 619 O O . GLY A 1 85 ? 25.477 17.409 52.373 1.00 8.95 109 GLY A O 1
ATOM 620 N N . VAL A 1 86 ? 25.881 16.082 50.612 1.00 7.88 110 VAL A N 1
ATOM 621 C CA . VAL A 1 86 ? 26.804 17.013 49.966 1.00 7.28 110 VAL A CA 1
ATOM 622 C C . VAL A 1 86 ? 25.964 18.044 49.229 1.00 6.96 110 VAL A C 1
ATOM 623 O O . VAL A 1 86 ? 25.044 17.677 48.506 1.00 7.39 110 VAL A O 1
ATOM 627 N N . LYS A 1 87 ? 26.258 19.329 49.417 1.00 6.64 111 LYS A N 1
ATOM 628 C CA . LYS A 1 87 ? 25.499 20.382 48.731 1.00 6.81 111 LYS A CA 1
ATOM 629 C C . LYS A 1 87 ? 25.923 20.408 47.270 1.00 6.24 111 LYS A C 1
ATOM 630 O O . LYS A 1 87 ? 27.115 20.422 46.969 1.00 6.82 111 LYS A O 1
ATOM 636 N N . ILE A 1 88 ? 24.953 20.394 46.365 1.00 5.77 112 ILE A N 1
ATOM 637 C CA . ILE A 1 88 ? 25.226 20.395 44.932 1.00 5.71 112 ILE A CA 1
ATOM 638 C C . ILE A 1 88 ? 24.669 21.656 44.300 1.00 5.41 112 ILE A C 1
ATOM 639 O O . ILE A 1 88 ? 23.472 21.950 44.400 1.00 5.75 112 ILE A O 1
ATOM 644 N N . LEU A 1 89 ? 25.560 22.390 43.648 1.00 4.75 113 LEU A N 1
ATOM 645 C CA . LEU A 1 89 ? 25.223 23.580 42.894 1.00 4.86 113 LEU A CA 1
ATOM 646 C C . LEU A 1 89 ? 25.754 23.414 41.493 1.00 4.81 113 LEU A C 1
ATOM 647 O O . LEU A 1 89 ? 26.779 22.765 41.290 1.00 5.05 113 LEU A O 1
ATOM 652 N N . THR A 1 90 ? 25.060 23.996 40.526 1.00 4.66 114 THR A N 1
ATOM 653 C CA . THR A 1 90 ? 25.608 24.167 39.199 1.00 4.45 114 THR A CA 1
ATOM 654 C C . THR A 1 90 ? 25.910 25.638 39.002 1.00 4.38 114 THR A C 1
ATOM 655 O O . THR A 1 90 ? 25.374 26.499 39.687 1.00 4.74 114 THR A O 1
ATOM 659 N N . TRP A 1 91 ? 26.818 25.909 38.084 1.00 4.40 115 TRP A N 1
ATOM 660 C CA . TRP A 1 91 ? 27.113 27.272 37.670 1.00 4.63 115 TRP A CA 1
ATOM 661 C C . TRP A 1 91 ? 27.339 27.224 36.177 1.00 4.87 115 TRP A C 1
ATOM 662 O O . TRP A 1 91 ? 27.799 26.211 35.673 1.00 4.43 115 TRP A O 1
ATOM 673 N N . ASP A 1 92 ? 27.011 28.304 35.473 1.00 5.11 116 ASP A N 1
ATOM 674 C CA . ASP A 1 92 ? 27.275 28.431 34.041 1.00 5.33 116 ASP A CA 1
ATOM 675 C C . ASP A 1 92 ? 26.333 27.541 33.221 1.00 5.46 116 ASP A C 1
ATOM 676 O O . ASP A 1 92 ? 25.389 28.041 32.617 1.00 6.73 116 ASP A O 1
ATOM 681 N N . SER A 1 93 ? 26.564 26.235 33.232 1.00 5.18 117 SER A N 1
ATOM 682 C CA . SER A 1 93 ? 25.721 25.269 32.545 1.00 4.85 117 SER A CA 1
ATOM 683 C C . SER A 1 93 ? 25.053 24.340 33.564 1.00 4.77 117 SER A C 1
ATOM 684 O O . SER A 1 93 ? 25.707 23.701 34.388 1.00 5.35 117 SER A O 1
ATOM 687 N N . ASP A 1 94 ? 23.728 24.283 33.505 1.00 4.94 118 ASP A N 1
ATOM 688 C CA . ASP A 1 94 ? 22.925 23.568 34.480 1.00 5.45 118 ASP A CA 1
ATOM 689 C C . ASP A 1 94 ? 22.880 22.075 34.152 1.00 5.96 118 ASP A C 1
ATOM 690 O O . ASP A 1 94 ? 23.282 21.631 33.079 1.00 6.42 118 ASP A O 1
ATOM 695 N N . THR A 1 95 ? 22.404 21.301 35.116 1.00 7.16 119 THR A N 1
ATOM 696 C CA . THR A 1 95 ? 21.889 19.960 34.862 1.00 8.58 119 THR A CA 1
ATOM 697 C C . THR A 1 95 ? 20.363 20.075 34.860 1.00 10.26 119 THR A C 1
ATOM 698 O O . THR A 1 95 ? 19.813 21.185 34.906 1.00 11.75 119 THR A O 1
ATOM 702 N N . LYS A 1 96 ? 19.663 18.947 34.823 1.00 11.75 120 LYS A N 1
ATOM 703 C CA . LYS A 1 96 ? 18.235 18.950 35.134 1.00 12.50 120 LYS A CA 1
ATOM 704 C C . LYS A 1 96 ? 18.066 19.514 36.555 1.00 12.39 120 LYS A C 1
ATOM 705 O O . LYS A 1 96 ? 18.896 19.250 37.419 1.00 12.17 120 LYS A O 1
ATOM 711 N N . PRO A 1 97 ? 17.016 20.292 36.812 1.00 12.46 121 PRO A N 1
ATOM 712 C CA . PRO A 1 97 ? 16.819 20.899 38.135 1.00 12.78 121 PRO A CA 1
ATOM 713 C C . PRO A 1 97 ? 16.707 19.905 39.313 1.00 13.05 121 PRO A C 1
ATOM 714 O O . PRO A 1 97 ? 17.051 20.251 40.446 1.00 13.93 121 PRO A O 1
ATOM 718 N N . GLU A 1 98 ? 16.261 18.681 39.042 1.00 12.74 122 GLU A N 1
ATOM 719 C CA . GLU A 1 98 ? 16.194 17.626 40.060 1.00 13.35 122 GLU A CA 1
ATOM 720 C C . GLU A 1 98 ? 17.559 17.013 40.401 1.00 13.15 122 GLU A C 1
ATOM 721 O O . GLU A 1 98 ? 17.667 16.244 41.353 1.00 14.08 122 GLU A O 1
ATOM 727 N N . CYS A 1 99 ? 18.584 17.326 39.613 1.00 12.30 123 CYS A N 1
ATOM 728 C CA . CYS A 1 99 ? 19.933 16.795 39.822 1.00 12.40 123 CYS A CA 1
ATOM 729 C C . CYS A 1 99 ? 20.851 17.752 40.585 1.00 10.97 123 CYS A C 1
ATOM 730 O O . CYS A 1 99 ? 22.027 17.457 40.780 1.00 11.89 123 CYS A O 1
ATOM 733 N N . ARG A 1 100 ? 20.320 18.879 41.034 1.00 8.86 124 ARG A N 1
ATOM 734 C CA . ARG A 1 100 ? 21.107 19.853 41.785 1.00 7.97 124 ARG A CA 1
ATOM 735 C C . ARG A 1 100 ? 20.184 20.628 42.710 1.00 7.88 124 ARG A C 1
ATOM 736 O O . ARG A 1 100 ? 18.971 20.419 42.690 1.00 8.80 124 ARG A O 1
ATOM 744 N N . SER A 1 101 ? 20.736 21.526 43.510 1.00 7.43 125 SER A N 1
ATOM 745 C CA . SER A 1 101 ? 19.912 22.373 44.354 1.00 7.84 125 SER A CA 1
ATOM 746 C C . SER A 1 101 ? 19.817 23.771 43.751 1.00 7.59 125 SER A C 1
ATOM 747 O O . SER A 1 101 ? 18.727 24.206 43.407 1.00 7.76 125 SER A O 1
ATOM 750 N N . TYR A 1 102 ? 20.947 24.443 43.556 1.00 7.18 126 TYR A N 1
ATOM 751 C CA . TYR A 1 102 ? 20.950 25.807 43.024 1.00 7.32 126 TYR A CA 1
ATOM 752 C C . TYR A 1 102 ? 21.790 25.930 41.774 1.00 6.72 126 TYR A C 1
ATOM 753 O O . TYR A 1 102 ? 22.849 25.331 41.688 1.00 6.99 126 TYR A O 1
ATOM 762 N N . TYR A 1 103 ? 21.309 26.727 40.827 1.00 5.85 127 TYR A N 1
ATOM 763 C CA . TYR A 1 103 ? 22.016 27.039 39.585 1.00 5.50 127 TYR A CA 1
ATOM 764 C C . TYR A 1 103 ? 22.409 28.514 39.625 1.00 5.68 127 TYR A C 1
ATOM 765 O O . TYR A 1 103 ? 21.542 29.389 39.695 1.00 6.30 127 TYR A O 1
ATOM 774 N N . ILE A 1 104 ? 23.717 28.769 39.588 1.00 5.41 128 ILE A N 1
ATOM 775 C CA . ILE A 1 104 ? 24.265 30.117 39.619 1.00 5.90 128 ILE A CA 1
ATOM 776 C C . ILE A 1 104 ? 24.417 30.533 38.162 1.00 5.72 128 ILE A C 1
ATOM 777 O O . ILE A 1 104 ? 25.317 30.080 37.451 1.00 5.85 128 ILE A O 1
ATOM 782 N N . ASN A 1 105 ? 23.502 31.387 37.727 1.00 5.77 129 ASN A N 1
ATOM 783 C CA . ASN A 1 105 ? 23.151 31.551 36.331 1.00 6.00 129 ASN A CA 1
ATOM 784 C C . ASN A 1 105 ? 23.416 32.968 35.832 1.00 6.21 129 ASN A C 1
ATOM 785 O O . ASN A 1 105 ? 22.855 33.932 36.340 1.00 6.62 129 ASN A O 1
ATOM 790 N N . GLN A 1 106 ? 24.223 33.075 34.789 1.00 6.21 130 GLN A N 1
ATOM 791 C CA . GLN A 1 106 ? 24.542 34.353 34.157 1.00 6.43 130 GLN A CA 1
ATOM 792 C C . GLN A 1 106 ? 23.348 35.070 33.526 1.00 6.91 130 GLN A C 1
ATOM 793 O O . GLN A 1 106 ? 23.396 36.279 33.348 1.00 7.31 130 GLN A O 1
ATOM 799 N N . GLY A 1 107 ? 22.292 34.348 33.177 1.00 7.12 131 GLY A N 1
ATOM 800 C CA . GLY A 1 107 ? 21.129 34.974 32.572 1.00 7.56 131 GLY A CA 1
ATOM 801 C C . GLY A 1 107 ? 20.113 33.968 32.083 1.00 7.65 131 GLY A C 1
ATOM 802 O O . GLY A 1 107 ? 20.438 32.801 31.848 1.00 8.21 131 GLY A O 1
ATOM 803 N N . THR A 1 108 ? 18.873 34.411 31.913 1.00 7.77 132 THR A N 1
ATOM 804 C CA . THR A 1 108 ? 17.847 33.522 31.376 1.00 8.15 132 THR A CA 1
ATOM 805 C C . THR A 1 108 ? 18.124 33.274 29.895 1.00 8.07 132 THR A C 1
ATOM 806 O O . THR A 1 108 ? 18.797 34.081 29.242 1.00 7.68 132 THR A O 1
ATOM 810 N N . PRO A 1 109 ? 17.628 32.164 29.358 1.00 8.93 133 PRO A N 1
ATOM 811 C CA . PRO A 1 109 ? 17.753 31.913 27.920 1.00 9.50 133 PRO A CA 1
ATOM 812 C C . PRO A 1 109 ? 17.203 33.058 27.070 1.00 9.81 133 PRO A C 1
ATOM 813 O O . PRO A 1 109 ? 17.800 33.381 26.047 1.00 9.71 133 PRO A O 1
ATOM 817 N N . LYS A 1 110 ? 16.113 33.687 27.501 1.00 10.39 134 LYS A N 1
ATOM 818 C CA . LYS A 1 110 ? 15.566 34.820 26.766 1.00 11.23 134 LYS A CA 1
ATOM 819 C C . LYS A 1 110 ? 16.550 35.994 26.760 1.00 10.72 134 LYS A C 1
ATOM 820 O O . LYS A 1 110 ? 16.773 36.608 25.721 1.00 10.93 134 LYS A O 1
ATOM 831 N N . GLN A 1 111 ? 17.160 36.292 27.902 1.00 9.95 135 GLN A N 1
ATOM 832 C CA . GLN A 1 111 ? 18.126 37.388 27.997 1.00 10.08 135 GLN A CA 1
ATOM 833 C C . GLN A 1 111 ? 19.349 37.152 27.118 1.00 9.18 135 GLN A C 1
ATOM 834 O O . GLN A 1 111 ? 19.806 38.050 26.410 1.00 9.06 135 GLN A O 1
ATOM 840 N N . LEU A 1 112 ? 19.897 35.945 27.191 1.00 8.40 136 LEU A N 1
ATOM 841 C CA . LEU A 1 112 ? 21.154 35.642 26.523 1.00 8.41 136 LEU A CA 1
ATOM 842 C C . LEU A 1 112 ? 20.933 35.439 25.030 1.00 7.95 136 LEU A C 1
ATOM 843 O O . LEU A 1 112 ? 21.724 35.906 24.218 1.00 7.63 136 LEU A O 1
ATOM 848 N N . GLY A 1 113 ? 19.851 34.759 24.670 1.00 7.99 137 GLY A N 1
ATOM 849 C CA . GLY A 1 113 ? 19.434 34.662 23.282 1.00 8.54 137 GLY A CA 1
ATOM 850 C C . GLY A 1 113 ? 19.217 36.032 22.659 1.00 8.92 137 GLY A C 1
ATOM 851 O O . GLY A 1 113 ? 19.652 36.274 21.538 1.00 9.18 137 GLY A O 1
ATOM 852 N N . SER A 1 114 ? 18.587 36.941 23.402 1.00 9.41 138 SER A N 1
ATOM 853 C CA . SER A 1 114 ? 18.352 38.298 22.909 1.00 10.11 138 SER A CA 1
ATOM 854 C C . SER A 1 114 ? 19.653 39.056 22.701 1.00 9.98 138 SER A C 1
ATOM 855 O O . SER A 1 114 ? 19.790 39.763 21.710 1.00 10.35 138 SER A O 1
ATOM 860 N N . MET A 1 115 ? 20.596 38.928 23.631 1.00 9.88 139 MET A N 1
ATOM 861 C CA . MET A 1 115 ? 21.908 39.562 23.497 1.00 9.91 139 MET A CA 1
ATOM 862 C C . MET A 1 115 ? 22.577 39.151 22.192 1.00 8.96 139 MET A C 1
ATOM 863 O O . MET A 1 115 ? 23.127 39.982 21.480 1.00 9.06 139 MET A O 1
ATOM 868 N N . LEU A 1 116 ? 22.547 37.856 21.896 1.00 8.00 140 LEU A N 1
ATOM 869 C CA . LEU A 1 116 ? 23.206 37.332 20.709 1.00 7.68 140 LEU A CA 1
ATOM 870 C C . LEU A 1 116 ? 22.603 37.924 19.453 1.00 7.72 140 LEU A C 1
ATOM 871 O O . LEU A 1 116 ? 23.317 38.348 18.553 1.00 7.78 140 LEU A O 1
ATOM 876 N N . VAL A 1 117 ? 21.279 37.947 19.396 1.00 7.69 141 VAL A N 1
ATOM 877 C CA . VAL A 1 117 ? 20.587 38.415 18.208 1.00 7.79 141 VAL A CA 1
ATOM 878 C C . VAL A 1 117 ? 20.722 39.926 18.061 1.00 8.02 141 VAL A C 1
ATOM 879 O O . VAL A 1 117 ? 20.936 40.406 16.958 1.00 8.35 141 VAL A O 1
ATOM 883 N N . GLU A 1 118 ? 20.629 40.660 19.167 1.00 8.47 142 GLU A N 1
ATOM 884 C CA . GLU A 1 118 ? 20.804 42.113 19.149 1.00 9.25 142 GLU A CA 1
ATOM 885 C C . GLU A 1 118 ? 22.196 42.509 18.656 1.00 8.67 142 GLU A C 1
ATOM 886 O O . GLU A 1 118 ? 22.342 43.461 17.885 1.00 8.44 142 GLU A O 1
ATOM 892 N N . MET A 1 119 ? 23.228 41.806 19.115 1.00 8.31 143 MET A N 1
ATOM 893 C CA . MET A 1 119 ? 24.591 42.074 18.655 1.00 8.30 143 MET A CA 1
ATOM 894 C C . MET A 1 119 ? 24.704 41.832 17.151 1.00 8.28 143 MET A C 1
ATOM 895 O O . MET A 1 119 ? 25.278 42.648 16.429 1.00 8.25 143 MET A O 1
ATOM 900 N N . ALA A 1 120 ? 24.150 40.716 16.684 1.00 8.15 144 ALA A N 1
ATOM 901 C CA . ALA A 1 120 ? 24.163 40.393 15.259 1.00 8.45 144 ALA A CA 1
ATOM 902 C C . ALA A 1 120 ? 23.422 41.451 14.445 1.00 8.56 144 ALA A C 1
ATOM 903 O O . ALA A 1 120 ? 23.936 41.925 13.442 1.00 8.97 144 ALA A O 1
ATOM 905 N N . ALA A 1 121 ? 22.228 41.828 14.892 1.00 8.62 145 ALA A N 1
ATOM 906 C CA . ALA A 1 121 ? 21.385 42.765 14.148 1.00 9.23 145 ALA A CA 1
ATOM 907 C C . ALA A 1 121 ? 22.031 44.142 14.027 1.00 9.89 145 ALA A C 1
ATOM 908 O O . ALA A 1 121 ? 21.897 44.803 12.997 1.00 10.11 145 ALA A O 1
ATOM 910 N N . HIS A 1 122 ? 22.738 44.571 15.069 1.00 10.87 146 HIS A N 1
ATOM 911 C CA . HIS A 1 122 ? 23.372 45.889 15.070 1.00 12.26 146 HIS A CA 1
ATOM 912 C C . HIS A 1 122 ? 24.363 46.016 13.918 1.00 12.79 146 HIS A C 1
ATOM 913 O O . HIS A 1 122 ? 24.446 47.062 13.278 1.00 13.53 146 HIS A O 1
ATOM 920 N N . GLN A 1 123 ? 25.091 44.939 13.643 1.00 13.03 147 GLN A N 1
ATOM 921 C CA . GLN A 1 123 ? 26.094 44.944 12.579 1.00 13.55 147 GLN A CA 1
ATOM 922 C C . GLN A 1 123 ? 25.568 44.553 11.207 1.00 13.90 147 GLN A C 1
ATOM 923 O O . GLN A 1 123 ? 26.029 45.074 10.192 1.00 14.65 147 GLN A O 1
ATOM 929 N N . VAL A 1 124 ? 24.619 43.626 11.166 1.00 13.57 148 VAL A N 1
ATOM 930 C CA . VAL A 1 124 ? 24.080 43.156 9.893 1.00 13.89 148 VAL A CA 1
ATOM 931 C C . VAL A 1 124 ? 23.240 44.269 9.240 1.00 14.50 148 VAL A C 1
ATOM 932 O O . VAL A 1 124 ? 23.438 44.588 8.066 1.00 15.13 148 VAL A O 1
ATOM 936 N N . ASP A 1 125 ? 22.327 44.852 10.014 1.00 14.63 149 ASP A N 1
ATOM 937 C CA . ASP A 1 125 ? 21.495 46.002 9.608 1.00 14.83 149 ASP A CA 1
ATOM 938 C C . ASP A 1 125 ? 20.900 45.886 8.203 1.00 14.28 149 ASP A C 1
ATOM 939 O O . ASP A 1 125 ? 20.931 46.826 7.414 1.00 14.45 149 ASP A O 1
ATOM 944 N N . LYS A 1 126 ? 20.368 44.715 7.893 1.00 13.52 150 LYS A N 1
ATOM 945 C CA . LYS A 1 126 ? 19.594 44.538 6.672 1.00 12.79 150 LYS A CA 1
ATOM 946 C C . LYS A 1 126 ? 18.594 43.431 6.886 1.00 11.61 150 LYS A C 1
ATOM 947 O O . LYS A 1 126 ? 18.762 42.585 7.770 1.00 11.41 150 LYS A O 1
ATOM 953 N N . GLU A 1 127 ? 17.544 43.445 6.086 1.00 10.69 151 GLU A N 1
ATOM 954 C CA . GLU A 1 127 ? 16.449 42.507 6.267 1.00 10.36 151 GLU A CA 1
ATOM 955 C C . GLU A 1 127 ? 16.783 41.116 5.755 1.00 9.55 151 GLU A C 1
ATOM 956 O O . GLU A 1 127 ? 16.405 40.130 6.378 1.00 9.24 151 GLU A O 1
ATOM 962 N N . LYS A 1 128 ? 17.462 41.032 4.616 1.00 8.68 152 LYS A N 1
ATOM 963 C CA . LYS A 1 128 ? 17.832 39.747 4.027 1.00 8.85 152 LYS A CA 1
ATOM 964 C C . LYS A 1 128 ? 19.291 39.454 4.329 1.00 8.39 152 LYS A C 1
ATOM 965 O O . LYS A 1 128 ? 20.186 40.172 3.898 1.00 8.85 152 LYS A O 1
ATOM 971 N N . ALA A 1 129 ? 19.533 38.391 5.082 1.00 7.98 153 ALA A N 1
ATOM 972 C CA . ALA A 1 129 ? 20.885 38.056 5.489 1.00 7.87 153 ALA A CA 1
ATOM 973 C C . ALA A 1 129 ? 21.014 36.556 5.681 1.00 7.57 153 ALA A C 1
ATOM 974 O O . ALA A 1 129 ? 20.022 35.860 5.857 1.00 8.29 153 ALA A O 1
ATOM 976 N N . LYS A 1 130 ? 22.250 36.078 5.653 1.00 7.26 154 LYS A N 1
ATOM 977 C CA . LYS A 1 130 ? 22.568 34.680 5.901 1.00 7.43 154 LYS A CA 1
ATOM 978 C C . LYS A 1 130 ? 23.438 34.601 7.145 1.00 7.14 154 LYS A C 1
ATOM 979 O O . LYS A 1 130 ? 24.404 35.344 7.281 1.00 7.23 154 LYS A O 1
ATOM 990 N N . VAL A 1 131 ? 23.073 33.720 8.069 1.00 6.82 155 VAL A N 1
ATOM 991 C CA . VAL A 1 131 ? 23.754 33.635 9.353 1.00 6.97 155 VAL A CA 1
ATOM 992 C C . VAL A 1 131 ? 24.068 32.179 9.686 1.00 6.82 155 VAL A C 1
ATOM 993 O O . VAL A 1 131 ? 23.361 31.268 9.277 1.00 7.37 155 VAL A O 1
ATOM 999 N N . ALA A 1 132 ? 25.154 31.978 10.420 1.00 6.54 156 ALA A N 1
ATOM 1000 C CA . ALA A 1 132 ? 25.590 30.661 10.866 1.00 6.59 156 ALA A CA 1
ATOM 1001 C C . ALA A 1 132 ? 25.659 30.670 12.381 1.00 6.52 156 ALA A C 1
ATOM 1002 O O . ALA A 1 132 ? 26.084 31.656 12.971 1.00 7.04 156 ALA A O 1
ATOM 1004 N N . PHE A 1 133 ? 25.243 29.576 13.008 1.00 6.37 157 PHE A N 1
ATOM 1005 C CA . PHE A 1 133 ? 25.486 29.356 14.431 1.00 6.13 157 PHE A CA 1
ATOM 1006 C C . PHE A 1 133 ? 26.668 28.426 14.595 1.00 5.69 157 PHE A C 1
ATOM 1007 O O . PHE A 1 133 ? 26.817 27.467 13.841 1.00 6.28 157 PHE A O 1
ATOM 1015 N N . PHE A 1 134 ? 27.484 28.700 15.602 1.00 5.58 158 PHE A N 1
ATOM 1016 C CA . PHE A 1 134 ? 28.721 27.963 15.797 1.00 5.49 158 PHE A CA 1
ATOM 1017 C C . PHE A 1 134 ? 29.001 27.948 17.289 1.00 5.24 158 PHE A C 1
ATOM 1018 O O . PHE A 1 134 ? 29.264 28.984 17.897 1.00 5.47 158 PHE A O 1
ATOM 1026 N N . TYR A 1 135 ? 28.894 26.777 17.907 1.00 5.04 159 TYR A N 1
ATOM 1027 C CA . TYR A 1 135 ? 29.140 26.684 19.337 1.00 5.49 159 TYR A CA 1
ATOM 1028 C C . TYR A 1 135 ? 29.694 25.314 19.702 1.00 5.58 159 TYR A C 1
ATOM 1029 O O . TYR A 1 135 ? 30.176 24.608 18.834 1.00 6.01 159 TYR A O 1
ATOM 1038 N N . SER A 1 136 ? 29.677 24.936 20.972 1.00 5.59 160 SER A N 1
ATOM 1039 C CA . SER A 1 136 ? 30.485 23.789 21.397 1.00 6.08 160 SER A CA 1
ATOM 1040 C C . SER A 1 136 ? 29.904 22.430 20.995 1.00 6.25 160 SER A C 1
ATOM 1041 O O . SER A 1 136 ? 30.584 21.619 20.370 1.00 6.43 160 SER A O 1
ATOM 1044 N N . SER A 1 137 ? 28.663 22.163 21.367 1.00 6.81 161 SER A N 1
ATOM 1045 C CA . SER A 1 137 ? 28.103 20.832 21.138 1.00 7.70 161 SER A CA 1
ATOM 1046 C C . SER A 1 137 ? 26.586 20.875 21.101 1.00 7.94 161 SER A C 1
ATOM 1047 O O . SER A 1 137 ? 25.977 21.786 21.653 1.00 7.52 161 SER A O 1
ATOM 1050 N N . PRO A 1 138 ? 25.970 19.897 20.440 1.00 8.55 162 PRO A N 1
ATOM 1051 C CA . PRO A 1 138 ? 24.508 19.835 20.361 1.00 9.03 162 PRO A CA 1
ATOM 1052 C C . PRO A 1 138 ? 23.827 19.359 21.640 1.00 9.19 162 PRO A C 1
ATOM 1053 O O . PRO A 1 138 ? 22.598 19.387 21.680 1.00 9.77 162 PRO A O 1
ATOM 1057 N N . THR A 1 139 ? 24.593 18.956 22.651 1.00 9.33 163 THR A N 1
ATOM 1058 C CA . THR A 1 139 ? 24.023 18.427 23.887 1.00 10.03 163 THR A CA 1
ATOM 1059 C C . THR A 1 139 ? 24.290 19.274 25.134 1.00 9.01 163 THR A C 1
ATOM 1060 O O . THR A 1 139 ? 23.589 19.112 26.130 1.00 9.61 163 THR A O 1
ATOM 1064 N N . VAL A 1 140 ? 25.272 20.174 25.110 1.00 7.96 164 VAL A N 1
ATOM 1065 C CA . VAL A 1 140 ? 25.594 20.942 26.316 1.00 7.17 164 VAL A CA 1
ATOM 1066 C C . VAL A 1 140 ? 24.393 21.772 26.759 1.00 6.90 164 VAL A C 1
ATOM 1067 O O . VAL A 1 140 ? 23.673 22.331 25.934 1.00 7.29 164 VAL A O 1
ATOM 1071 N N . THR A 1 141 ? 24.167 21.847 28.063 1.00 6.52 165 THR A N 1
ATOM 1072 C CA . THR A 1 141 ? 22.916 22.398 28.562 1.00 6.35 165 THR A CA 1
ATOM 1073 C C . THR A 1 141 ? 22.729 23.866 28.210 1.00 5.98 165 THR A C 1
ATOM 1074 O O . THR A 1 141 ? 21.740 24.238 27.592 1.00 6.49 165 THR A O 1
ATOM 1078 N N . ASP A 1 142 ? 23.679 24.696 28.614 1.00 5.64 166 ASP A N 1
ATOM 1079 C CA . ASP A 1 142 ? 23.496 26.139 28.530 1.00 5.55 166 ASP A CA 1
ATOM 1080 C C . ASP A 1 142 ? 23.367 26.653 27.105 1.00 5.34 166 ASP A C 1
ATOM 1081 O O . ASP A 1 142 ? 22.395 27.334 26.771 1.00 5.83 166 ASP A O 1
ATOM 1086 N N . GLN A 1 143 ? 24.307 26.287 26.250 1.00 5.03 167 GLN A N 1
ATOM 1087 C CA . GLN A 1 143 ? 24.367 26.905 24.941 1.00 5.09 167 GLN A CA 1
ATOM 1088 C C . GLN A 1 143 ? 23.166 26.493 24.110 1.00 5.43 167 GLN A C 1
ATOM 1089 O O . GLN A 1 143 ? 22.661 27.279 23.322 1.00 5.54 167 GLN A O 1
ATOM 1095 N N . ASN A 1 144 ? 22.678 25.276 24.296 1.00 5.62 168 ASN A N 1
ATOM 1096 C CA . ASN A 1 144 ? 21.481 24.860 23.573 1.00 6.01 168 ASN A CA 1
ATOM 1097 C C . ASN A 1 144 ? 20.210 25.544 24.057 1.00 6.26 168 ASN A C 1
ATOM 1098 O O . ASN A 1 144 ? 19.344 25.846 23.252 1.00 7.07 168 ASN A O 1
ATOM 1103 N N . GLN A 1 145 ? 20.110 25.837 25.349 1.00 6.27 169 GLN A N 1
ATOM 1104 C CA . GLN A 1 145 ? 18.991 26.640 25.844 1.00 6.50 169 GLN A CA 1
ATOM 1105 C C . GLN A 1 145 ? 19.001 28.032 25.215 1.00 6.83 169 GLN A C 1
ATOM 1106 O O . GLN A 1 145 ? 17.959 28.539 24.797 1.00 7.14 169 GLN A O 1
ATOM 1112 N N . TRP A 1 146 ? 20.177 28.647 25.137 1.00 6.74 170 TRP A N 1
ATOM 1113 C CA . TRP A 1 146 ? 20.284 30.004 24.594 1.00 6.67 170 TRP A CA 1
ATOM 1114 C C . TRP A 1 146 ? 20.019 30.040 23.095 1.00 6.78 170 TRP A C 1
ATOM 1115 O O . TRP A 1 146 ? 19.372 30.952 22.592 1.00 6.88 170 TRP A O 1
ATOM 1126 N N . VAL A 1 147 ? 20.530 29.049 22.380 1.00 6.48 171 VAL A N 1
ATOM 1127 C CA . VAL A 1 147 ? 20.427 29.024 20.926 1.00 7.10 171 VAL A CA 1
ATOM 1128 C C . VAL A 1 147 ? 18.984 28.753 20.505 1.00 7.38 171 VAL A C 1
ATOM 1129 O O . VAL A 1 147 ? 18.524 29.283 19.499 1.00 7.44 171 VAL A O 1
ATOM 1133 N N . LYS A 1 148 ? 18.258 27.942 21.265 1.00 7.98 172 LYS A N 1
ATOM 1134 C CA . LYS A 1 148 ? 16.838 27.746 20.985 1.00 8.84 172 LYS A CA 1
ATOM 1135 C C . LYS A 1 148 ? 16.106 29.088 21.012 1.00 8.60 172 LYS A C 1
ATOM 1136 O O . LYS A 1 148 ? 15.303 29.382 20.13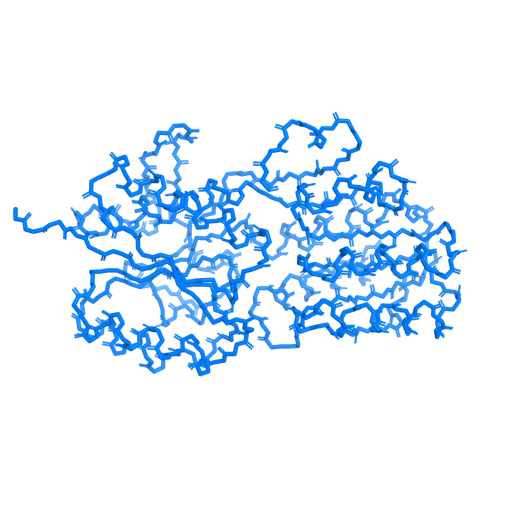1 1.00 8.49 172 LYS A O 1
ATOM 1147 N N . GLU A 1 149 ? 16.393 29.908 22.018 1.00 8.33 173 GLU A N 1
ATOM 1148 C CA . GLU A 1 149 ? 15.752 31.212 22.134 1.00 8.89 173 GLU A CA 1
ATOM 1149 C C . GLU A 1 149 ? 16.223 32.174 21.050 1.00 8.12 173 GLU A C 1
ATOM 1150 O O . GLU A 1 149 ? 15.414 32.915 20.494 1.00 8.63 173 GLU A O 1
ATOM 1156 N N . ALA A 1 150 ? 17.512 32.160 20.728 1.00 7.59 174 ALA A N 1
ATOM 1157 C CA . ALA A 1 150 ? 18.039 33.037 19.686 1.00 7.19 174 ALA A CA 1
ATOM 1158 C C . ALA A 1 150 ? 17.428 32.708 18.331 1.00 7.25 174 ALA A C 1
ATOM 1159 O O . ALA A 1 150 ? 17.066 33.606 17.569 1.00 7.48 174 ALA A O 1
ATOM 1161 N N . LYS A 1 151 ? 17.303 31.420 18.031 1.00 7.04 175 LYS A N 1
ATOM 1162 C CA . LYS A 1 151 ? 16.706 30.999 16.769 1.00 7.47 175 LYS A CA 1
ATOM 1163 C C . LYS A 1 151 ? 15.223 31.379 16.694 1.00 7.82 175 LYS A C 1
ATOM 1164 O O . LYS A 1 151 ? 14.748 31.791 15.637 1.00 7.94 175 LYS A O 1
ATOM 1170 N N . ALA A 1 152 ? 14.502 31.268 17.804 1.00 8.29 176 ALA A N 1
ATOM 1171 C CA . ALA A 1 152 ? 13.101 31.674 17.838 1.00 8.74 176 ALA A CA 1
ATOM 1172 C C . ALA A 1 152 ? 12.999 33.176 17.575 1.00 8.80 176 ALA A C 1
ATOM 1173 O O . ALA A 1 152 ? 12.170 33.620 16.784 1.00 9.30 176 ALA A O 1
ATOM 1175 N N . LYS A 1 153 ? 13.857 33.949 18.223 1.00 8.63 177 LYS A N 1
ATOM 1176 C CA . LYS A 1 153 ? 13.860 35.401 18.067 1.00 8.78 177 LYS A CA 1
ATOM 1177 C C . LYS A 1 153 ? 14.172 35.811 16.631 1.00 8.53 177 LYS A C 1
ATOM 1178 O O . LYS A 1 153 ? 13.538 36.714 16.088 1.00 8.85 177 LYS A O 1
ATOM 1184 N N . ILE A 1 154 ? 15.135 35.150 16.006 1.00 8.16 178 ILE A N 1
ATOM 1185 C CA . ILE A 1 154 ? 15.454 35.415 14.604 1.00 8.37 178 ILE A CA 1
ATOM 1186 C C . ILE A 1 154 ? 14.259 35.108 13.703 1.00 8.89 178 ILE A C 1
ATOM 1187 O O . ILE A 1 154 ? 13.930 35.897 12.813 1.00 8.81 178 ILE A O 1
ATOM 1192 N N . SER A 1 155 ? 13.603 33.976 13.931 1.00 9.67 179 SER A N 1
ATOM 1193 C CA . SER A 1 155 ? 12.476 33.586 13.091 1.00 10.67 179 SER A CA 1
ATOM 1194 C C . SER A 1 155 ? 11.342 34.612 13.187 1.00 10.82 179 SER A C 1
ATOM 1195 O O . SER A 1 155 ? 10.662 34.878 12.193 1.00 11.90 179 SER A O 1
ATOM 1198 N N . GLN A 1 156 ? 11.168 35.215 14.359 1.00 10.49 180 GLN A N 1
ATOM 1199 C CA . GLN A 1 156 ? 10.074 36.158 14.605 1.00 10.87 180 GLN A CA 1
ATOM 1200 C C . GLN A 1 156 ? 10.396 37.586 14.172 1.00 10.05 180 GLN A C 1
ATOM 1201 O O . GLN A 1 156 ? 9.571 38.244 13.541 1.00 10.28 180 GLN A O 1
ATOM 1207 N N . GLU A 1 157 ? 11.590 38.056 14.517 1.00 9.29 181 GLU A N 1
ATOM 1208 C CA . GLU A 1 157 ? 11.958 39.471 14.404 1.00 9.26 181 GLU A CA 1
ATOM 1209 C C . GLU A 1 157 ? 12.829 39.777 13.188 1.00 8.73 181 GLU A C 1
ATOM 1210 O O . GLU A 1 157 ? 12.979 40.941 12.815 1.00 9.23 181 GLU A O 1
ATOM 1216 N N . HIS A 1 158 ? 13.416 38.746 12.589 1.00 8.26 182 HIS A N 1
ATOM 1217 C CA . HIS A 1 158 ? 14.260 38.909 11.405 1.00 8.05 182 HIS A CA 1
ATOM 1218 C C . HIS A 1 158 ? 13.878 37.851 10.374 1.00 8.19 182 HIS A C 1
ATOM 1219 O O . HIS A 1 158 ? 14.683 36.975 10.053 1.00 7.93 182 HIS A O 1
ATOM 1226 N N . PRO A 1 159 ? 12.646 37.914 9.860 1.00 8.29 183 PRO A N 1
ATOM 1227 C CA . PRO A 1 159 ? 12.142 36.854 8.974 1.00 8.52 183 PRO A CA 1
ATOM 1228 C C . PRO A 1 159 ? 12.896 36.704 7.650 1.00 8.52 183 PRO A C 1
ATOM 1229 O O . PRO A 1 159 ? 12.813 35.648 7.029 1.00 9.39 183 PRO A O 1
ATOM 1233 N N . GLY A 1 160 ? 13.611 37.743 7.232 1.00 7.91 184 GLY A N 1
ATOM 1234 C CA . GLY A 1 160 ? 14.450 37.666 6.049 1.00 7.74 184 GLY A CA 1
ATOM 1235 C C . GLY A 1 160 ? 15.828 37.056 6.275 1.00 7.77 184 GLY A C 1
ATOM 1236 O O . GLY A 1 160 ? 16.581 36.874 5.321 1.00 8.09 184 GLY A O 1
ATOM 1237 N N . TRP A 1 161 ? 16.177 36.753 7.524 1.00 7.34 185 TRP A N 1
ATOM 1238 C CA . TRP A 1 161 ? 17.426 36.045 7.804 1.00 7.28 185 TRP A CA 1
ATOM 1239 C C . TRP A 1 161 ? 17.237 34.548 7.584 1.00 7.68 185 TRP A C 1
ATOM 1240 O O . TRP A 1 161 ? 16.197 33.988 7.942 1.00 8.68 185 TRP A O 1
ATOM 1251 N N . GLU A 1 162 ? 18.237 33.912 6.983 1.00 7.76 186 GLU A N 1
ATOM 1252 C CA . GLU A 1 162 ? 18.279 32.463 6.830 1.00 8.47 186 GLU A CA 1
ATOM 1253 C C . GLU A 1 162 ? 19.452 31.937 7.633 1.00 8.00 186 GLU A C 1
ATOM 1254 O O . GLU A 1 162 ? 20.577 32.394 7.451 1.00 7.68 186 GLU A O 1
ATOM 1260 N N . ILE A 1 163 ? 19.188 30.978 8.513 1.00 7.86 187 ILE A N 1
ATOM 1261 C CA . ILE A 1 163 ? 20.251 30.262 9.199 1.00 8.34 187 ILE A CA 1
ATOM 1262 C C . ILE A 1 163 ? 20.720 29.169 8.249 1.00 8.21 187 ILE A C 1
ATOM 1263 O O . ILE A 1 163 ? 19.996 28.211 7.996 1.00 9.32 187 ILE A O 1
ATOM 1268 N N . VAL A 1 164 ? 21.915 29.328 7.696 1.00 8.10 188 VAL A N 1
ATOM 1269 C CA . VAL A 1 164 ? 22.412 28.417 6.668 1.00 8.50 188 VAL A CA 1
ATOM 1270 C C . VAL A 1 164 ? 23.104 27.186 7.238 1.00 8.28 188 VAL A C 1
ATOM 1271 O O . VAL A 1 164 ? 23.174 26.162 6.571 1.00 9.00 188 VAL A O 1
ATOM 1275 N N . THR A 1 165 ? 23.624 27.278 8.457 1.00 8.09 189 THR A N 1
ATOM 1276 C CA . THR A 1 165 ? 24.280 26.132 9.079 1.00 8.17 189 THR A CA 1
ATOM 1277 C C . THR A 1 165 ? 24.397 26.328 10.582 1.00 7.87 189 THR A C 1
ATOM 1278 O O . THR A 1 165 ? 24.392 27.462 11.078 1.00 7.62 189 THR A O 1
ATOM 1282 N N . THR A 1 166 ? 24.479 25.206 11.291 1.00 7.79 190 THR A N 1
ATOM 1283 C CA . THR A 1 166 ? 24.777 25.166 12.717 1.00 8.01 190 THR A CA 1
ATOM 1284 C C . THR A 1 166 ? 25.832 24.089 12.909 1.00 7.71 190 THR A C 1
ATOM 1285 O O . THR A 1 166 ? 25.585 22.921 12.590 1.00 8.29 190 THR A O 1
ATOM 1289 N N . GLN A 1 167 ? 27.011 24.473 13.387 1.00 7.12 191 GLN A N 1
ATOM 1290 C CA . GLN A 1 167 ? 28.115 23.538 13.548 1.00 7.01 191 GLN A CA 1
ATOM 1291 C C . GLN A 1 167 ? 28.805 23.705 14.895 1.00 6.62 191 GLN A C 1
ATOM 1292 O O . GLN A 1 167 ? 28.547 24.654 15.637 1.00 6.47 191 GLN A O 1
ATOM 1298 N N . PHE A 1 168 ? 29.690 22.760 15.189 1.00 6.60 192 PHE A N 1
ATOM 1299 C CA . PHE A 1 168 ? 30.208 22.552 16.533 1.00 6.72 192 PHE A CA 1
ATOM 1300 C C . PHE A 1 168 ? 31.724 22.426 16.589 1.00 6.74 192 PHE A C 1
ATOM 1301 O O . PHE A 1 168 ? 32.335 21.831 15.699 1.00 7.75 192 PHE A O 1
ATOM 1309 N N . GLY A 1 169 ? 32.317 22.985 17.646 1.00 6.53 193 GLY A N 1
ATOM 1310 C CA . GLY A 1 169 ? 33.756 22.996 17.836 1.00 6.53 193 GLY A CA 1
ATOM 1311 C C . GLY A 1 169 ? 34.253 22.260 19.069 1.00 6.58 193 GLY A C 1
ATOM 1312 O O . GLY A 1 169 ? 35.460 22.158 19.268 1.00 7.47 193 GLY A O 1
ATOM 1313 N N . TYR A 1 170 ? 33.332 21.792 19.909 1.00 7.16 194 TYR A N 1
ATOM 1314 C CA . TYR A 1 170 ? 33.629 20.889 21.034 1.00 7.88 194 TYR A CA 1
ATOM 1315 C C . TYR A 1 170 ? 34.649 21.410 22.054 1.00 8.52 194 TYR A C 1
ATOM 1316 O O . TYR A 1 170 ? 35.349 20.634 22.702 1.00 8.94 194 TYR A O 1
ATOM 1325 N N . ASN A 1 171 ? 34.701 22.727 22.223 1.00 8.95 195 ASN A N 1
ATOM 1326 C CA . ASN A 1 171 ? 35.654 23.382 23.131 1.00 9.72 195 ASN A CA 1
ATOM 1327 C C . ASN A 1 171 ? 37.100 22.976 22.894 1.00 10.27 195 ASN A C 1
ATOM 1328 O O . ASN A 1 171 ? 37.907 22.916 23.824 1.00 10.88 195 ASN A O 1
ATOM 1333 N N . ASP A 1 172 ? 37.414 22.737 21.628 1.00 10.51 196 ASP A N 1
ATOM 1334 C CA . ASP A 1 172 ? 38.729 22.301 21.189 1.00 11.14 196 ASP A CA 1
ATOM 1335 C C . ASP A 1 172 ? 39.209 23.362 20.198 1.00 10.91 196 ASP A C 1
ATOM 1336 O O . ASP A 1 172 ? 38.546 23.612 19.192 1.00 10.21 196 ASP A O 1
ATOM 1341 N N . ALA A 1 173 ? 40.328 24.015 20.493 1.00 11.35 197 ALA A N 1
ATOM 1342 C CA . ALA A 1 173 ? 40.803 25.122 19.661 1.00 11.70 197 ALA A CA 1
ATOM 1343 C C . ALA A 1 173 ? 41.081 24.692 18.220 1.00 11.97 197 ALA A C 1
ATOM 1344 O O . ALA A 1 173 ? 40.768 25.424 17.286 1.00 12.04 197 ALA A O 1
ATOM 1346 N N . THR A 1 174 ? 41.651 23.504 18.045 1.00 12.36 198 THR A N 1
ATOM 1347 C CA . THR A 1 174 ? 42.000 22.992 16.721 1.00 13.10 198 THR A CA 1
ATOM 1348 C C . THR A 1 174 ? 40.756 22.658 15.907 1.00 12.30 198 THR A C 1
ATOM 1349 O O . THR A 1 174 ? 40.619 23.088 14.765 1.00 12.10 198 THR A O 1
ATOM 1353 N N . LYS A 1 175 ? 39.849 21.891 16.495 1.00 11.58 199 LYS A N 1
ATOM 1354 C CA . LYS A 1 175 ? 38.589 21.557 15.841 1.00 11.28 199 LYS A CA 1
ATOM 1355 C C . LYS A 1 175 ? 37.755 22.805 15.572 1.00 10.19 199 LYS A C 1
ATOM 1356 O O . LYS A 1 175 ? 37.117 22.899 14.533 1.00 10.59 199 LYS A O 1
ATOM 1362 N N . SER A 1 176 ? 37.771 23.760 16.498 1.00 8.80 200 SER A N 1
ATOM 1363 C CA . SER A 1 176 ? 36.974 24.972 16.345 1.00 8.05 200 SER A CA 1
ATOM 1364 C C . SER A 1 176 ? 37.477 25.798 15.162 1.00 7.67 200 SER A C 1
ATOM 1365 O O . SER A 1 176 ? 36.682 26.275 14.363 1.00 7.20 200 SER A O 1
ATOM 1368 N N . LEU A 1 177 ? 38.793 25.936 15.030 1.00 7.50 201 LEU A N 1
ATOM 1369 C CA . LEU A 1 177 ? 39.360 26.693 13.921 1.00 8.08 201 LEU A CA 1
ATOM 1370 C C . LEU A 1 177 ? 39.031 26.021 12.592 1.00 8.60 201 LEU A C 1
ATOM 1371 O O . LEU A 1 177 ? 38.618 26.685 11.649 1.00 8.66 201 LEU A O 1
ATOM 1376 N N . GLN A 1 178 ? 39.189 24.705 12.522 1.00 9.46 202 GLN A N 1
ATOM 1377 C CA . GLN A 1 178 ? 38.868 23.961 11.302 1.00 10.44 202 GLN A CA 1
ATOM 1378 C C . GLN A 1 178 ? 37.396 24.104 10.930 1.00 10.05 202 GLN A C 1
ATOM 1379 O O . GLN A 1 178 ? 37.066 24.327 9.770 1.00 10.29 202 GLN A O 1
ATOM 1385 N N . THR A 1 179 ? 36.513 24.003 11.914 1.00 9.41 203 THR A N 1
ATOM 1386 C CA . THR A 1 179 ? 35.082 24.136 11.665 1.00 9.58 203 THR A CA 1
ATOM 1387 C C . THR A 1 179 ? 34.754 25.536 11.147 1.00 8.45 203 THR A C 1
ATOM 1388 O O . THR A 1 179 ? 34.006 25.683 10.180 1.00 8.12 203 THR A O 1
ATOM 1392 N N . ALA A 1 180 ? 35.326 26.557 11.780 1.00 7.82 204 ALA A N 1
ATOM 1393 C CA . ALA A 1 180 ? 35.070 27.945 11.396 1.00 7.65 204 ALA A CA 1
ATOM 1394 C C . ALA A 1 180 ? 35.570 28.245 9.988 1.00 7.44 204 ALA A C 1
ATOM 1395 O O . ALA A 1 180 ? 34.878 28.887 9.205 1.00 7.34 204 ALA A O 1
ATOM 1397 N N . GLU A 1 181 ? 36.765 27.779 9.663 1.00 7.54 205 GLU A N 1
ATOM 1398 C CA . GLU A 1 181 ? 37.291 27.946 8.311 1.00 8.05 205 GLU A CA 1
ATOM 1399 C C . GLU A 1 181 ? 36.387 27.257 7.294 1.00 8.03 205 GLU A C 1
ATOM 1400 O O . GLU A 1 181 ? 36.133 27.792 6.223 1.00 8.66 205 GLU A O 1
ATOM 1406 N N . GLY A 1 182 ? 35.874 26.085 7.656 1.00 7.82 206 GLY A N 1
ATOM 1407 C CA . GLY A 1 182 ? 34.969 25.335 6.804 1.00 8.12 206 GLY A CA 1
ATOM 1408 C C . GLY A 1 182 ? 33.669 26.070 6.526 1.00 8.16 206 GLY A C 1
ATOM 1409 O O . GLY A 1 182 ? 33.166 26.050 5.403 1.00 8.95 206 GLY A O 1
ATOM 1410 N N . ILE A 1 183 ? 33.121 26.728 7.543 1.00 8.04 207 ILE A N 1
ATOM 1411 C CA . ILE A 1 183 ? 31.898 27.520 7.391 1.00 8.27 207 ILE A CA 1
ATOM 1412 C C . ILE A 1 183 ? 32.122 28.680 6.423 1.00 8.31 207 ILE A C 1
ATOM 1413 O O . ILE A 1 183 ? 31.334 28.910 5.514 1.00 8.53 207 ILE A O 1
ATOM 1418 N N . ILE A 1 184 ? 33.203 29.411 6.630 1.00 8.41 208 ILE A N 1
ATOM 1419 C CA . ILE A 1 184 ? 33.490 30.589 5.823 1.00 8.95 208 ILE A CA 1
ATOM 1420 C C . ILE A 1 184 ? 33.747 30.204 4.359 1.00 9.54 208 ILE A C 1
ATOM 1421 O O . ILE A 1 184 ? 33.307 30.903 3.446 1.00 10.08 208 ILE A O 1
ATOM 1426 N N . LYS A 1 185 ? 34.414 29.074 4.136 1.00 9.90 209 LYS A N 1
ATOM 1427 C CA . LYS A 1 185 ? 34.665 28.593 2.774 1.00 10.74 209 LYS A CA 1
ATOM 1428 C C . LYS A 1 185 ? 33.389 28.098 2.098 1.00 10.58 209 LYS A C 1
ATOM 1429 O O . LYS A 1 185 ? 33.176 28.349 0.909 1.00 11.34 209 LYS A O 1
ATOM 1435 N N . ALA A 1 186 ? 32.530 27.416 2.851 1.00 10.09 210 ALA A N 1
ATOM 1436 C CA . ALA A 1 186 ? 31.354 26.767 2.280 1.00 10.30 210 ALA A CA 1
ATOM 1437 C C . ALA A 1 186 ? 30.212 27.745 2.001 1.00 10.23 210 ALA A C 1
ATOM 1438 O O . ALA A 1 186 ? 29.367 27.472 1.150 1.00 10.73 210 ALA A O 1
ATOM 1440 N N . TYR A 1 187 ? 30.192 28.870 2.716 1.00 10.16 211 TYR A N 1
ATOM 1441 C CA . TYR A 1 187 ? 29.106 29.840 2.628 1.00 10.27 211 TYR A CA 1
ATOM 1442 C C . TYR A 1 187 ? 29.664 31.235 2.351 1.00 10.38 211 TYR A C 1
ATOM 1443 O O . TYR A 1 187 ? 29.689 32.085 3.244 1.00 10.28 211 TYR A O 1
ATOM 1452 N N . PRO A 1 188 ? 30.113 31.488 1.118 1.00 10.91 212 PRO A N 1
ATOM 1453 C CA . PRO A 1 188 ? 30.652 32.810 0.771 1.00 11.34 212 PRO A CA 1
ATOM 1454 C C . PRO A 1 188 ? 29.628 33.939 0.945 1.00 11.42 212 PRO A C 1
ATOM 1455 O O . PRO A 1 188 ? 30.026 35.071 1.222 1.00 12.16 212 PRO A O 1
ATOM 1459 N N . ASP A 1 189 ? 28.346 33.621 0.783 1.00 11.40 213 ASP A N 1
ATOM 1460 C CA . ASP A 1 189 ? 27.256 34.526 1.128 1.00 12.07 213 ASP A CA 1
ATOM 1461 C C . ASP A 1 189 ? 26.913 34.259 2.590 1.00 11.87 213 ASP A C 1
ATOM 1462 O O . ASP A 1 189 ? 26.035 33.459 2.921 1.00 13.13 213 ASP A O 1
ATOM 1467 N N . LEU A 1 190 ? 27.669 34.893 3.466 1.00 10.99 214 LEU A N 1
ATOM 1468 C CA . LEU A 1 190 ? 27.439 34.797 4.898 1.00 9.73 214 LEU A CA 1
ATOM 1469 C C . LEU A 1 190 ? 27.622 36.187 5.472 1.00 9.17 214 LEU A C 1
ATOM 1470 O O . LEU A 1 190 ? 28.621 36.833 5.194 1.00 9.73 214 LEU A O 1
ATOM 1475 N N . ASP A 1 191 ? 26.651 36.653 6.246 1.00 8.28 215 ASP A N 1
ATOM 1476 C CA . ASP A 1 191 ? 26.703 37.986 6.837 1.00 8.06 215 ASP A CA 1
ATOM 1477 C C . ASP A 1 191 ? 27.081 37.987 8.308 1.00 7.66 215 ASP A C 1
ATOM 1478 O O . ASP A 1 191 ? 27.602 38.973 8.802 1.00 8.18 215 ASP A O 1
ATOM 1483 N N . ALA A 1 192 ? 26.830 36.883 9.008 1.00 7.31 216 ALA A N 1
ATOM 1484 C CA . ALA A 1 192 ? 27.159 36.803 10.430 1.00 7.18 216 ALA A CA 1
ATOM 1485 C C . ALA A 1 192 ? 27.419 35.383 10.882 1.00 7.12 216 ALA A C 1
ATOM 1486 O O . ALA A 1 192 ? 26.785 34.454 10.406 1.00 7.30 216 ALA A O 1
ATOM 1488 N N . ILE A 1 193 ? 28.362 35.243 11.810 1.00 6.98 217 ILE A N 1
ATOM 1489 C CA . ILE A 1 193 ? 28.514 34.043 12.620 1.00 6.85 217 ILE A CA 1
ATOM 1490 C C . ILE A 1 193 ? 28.146 34.433 14.040 1.00 6.56 217 ILE A C 1
ATOM 1491 O O . ILE A 1 193 ? 28.657 35.419 14.566 1.00 6.77 217 ILE A O 1
ATOM 1496 N N . ILE A 1 194 ? 27.236 33.669 14.640 1.00 6.02 218 ILE A N 1
ATOM 1497 C CA . ILE A 1 194 ? 26.822 33.845 16.024 1.00 6.18 218 ILE A CA 1
ATOM 1498 C C . ILE A 1 194 ? 27.402 32.666 16.798 1.00 5.93 218 ILE A C 1
ATOM 1499 O O . ILE A 1 194 ? 27.056 31.513 16.535 1.00 5.91 218 ILE A O 1
ATOM 1504 N N . ALA A 1 195 ? 28.292 32.972 17.742 1.00 5.69 219 ALA A N 1
ATOM 1505 C CA . ALA A 1 195 ? 29.154 31.973 18.369 1.00 5.55 219 ALA A CA 1
ATOM 1506 C C . ALA A 1 195 ? 29.109 32.079 19.888 1.00 5.34 219 ALA A C 1
ATOM 1507 O O . ALA A 1 195 ? 30.015 32.638 20.499 1.00 5.65 219 ALA A O 1
ATOM 1509 N N . PRO A 1 196 ? 28.058 31.540 20.502 1.00 5.47 220 PRO A N 1
ATOM 1510 C CA . PRO A 1 196 ? 27.890 31.604 21.959 1.00 5.57 220 PRO A CA 1
ATOM 1511 C C . PRO A 1 196 ? 28.714 30.554 22.708 1.00 5.84 220 PRO A C 1
ATOM 1512 O O . PRO A 1 196 ? 28.181 29.746 23.468 1.00 6.86 220 PRO A O 1
ATOM 1516 N N . ASP A 1 197 ? 30.020 30.593 22.511 1.00 5.41 221 ASP A N 1
ATOM 1517 C CA . ASP A 1 197 ? 30.932 29.662 23.161 1.00 5.59 221 ASP A CA 1
ATOM 1518 C C . ASP A 1 197 ? 32.316 30.273 23.197 1.00 5.53 221 ASP A C 1
ATOM 1519 O O . ASP A 1 197 ? 32.788 30.832 22.204 1.00 5.16 221 ASP A O 1
ATOM 1524 N N . ALA A 1 198 ? 32.983 30.118 24.334 1.00 5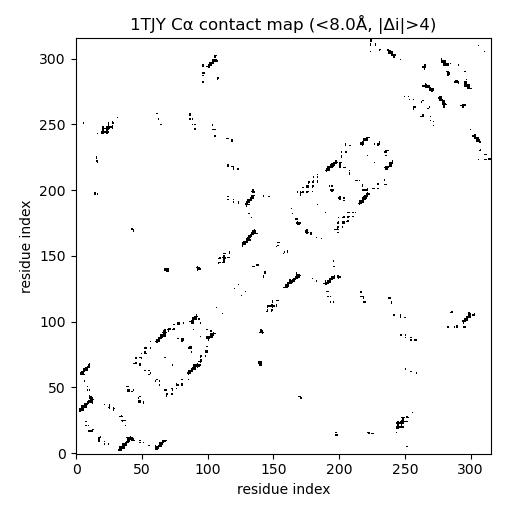.89 222 ALA A N 1
ATOM 1525 C CA . ALA A 1 198 ? 34.227 30.830 24.602 1.00 6.33 222 ALA A CA 1
ATOM 1526 C C . ALA A 1 198 ? 35.367 30.450 23.660 1.00 6.42 222 ALA A C 1
ATOM 1527 O O . ALA A 1 198 ? 36.263 31.259 23.450 1.00 6.60 222 ALA A O 1
ATOM 1529 N N . ASN A 1 199 ? 35.349 29.229 23.125 1.00 6.91 223 ASN A N 1
ATOM 1530 C CA . ASN A 1 199 ? 36.322 28.797 22.109 1.00 7.28 223 ASN A CA 1
ATOM 1531 C C . ASN A 1 199 ? 35.877 29.060 20.678 1.00 6.63 223 ASN A C 1
ATOM 1532 O O . ASN A 1 199 ? 36.703 29.341 19.812 1.00 7.10 223 ASN A O 1
ATOM 1537 N N . ALA A 1 200 ? 34.586 28.930 20.408 1.00 6.44 224 ALA A N 1
ATOM 1538 C CA . ALA A 1 200 ? 34.078 29.104 19.055 1.00 6.18 224 ALA A CA 1
ATOM 1539 C C . ALA A 1 200 ? 34.252 30.547 18.581 1.00 5.68 224 ALA A C 1
ATOM 1540 O O . ALA A 1 200 ? 34.605 30.780 17.431 1.00 5.99 224 ALA A O 1
ATOM 1542 N N . LEU A 1 201 ? 34.029 31.520 19.461 1.00 5.21 225 LEU A N 1
ATOM 1543 C CA . LEU A 1 201 ? 34.106 32.920 19.057 1.00 5.25 225 LEU A CA 1
ATOM 1544 C C . LEU A 1 201 ? 35.512 33.321 18.588 1.00 5.13 225 LEU A C 1
ATOM 1545 O O . LEU A 1 201 ? 35.644 33.842 17.486 1.00 5.30 225 LEU A O 1
ATOM 1550 N N . PRO A 1 202 ? 36.567 33.111 19.376 1.00 5.13 226 PRO A N 1
ATOM 1551 C CA . PRO A 1 202 ? 37.904 33.438 18.861 1.00 5.66 226 PRO A CA 1
ATOM 1552 C C . PRO A 1 202 ? 38.316 32.591 17.650 1.00 5.72 226 PRO A C 1
ATOM 1553 O O . PRO A 1 202 ? 39.040 33.093 16.793 1.00 6.37 226 PRO A O 1
ATOM 1557 N N . ALA A 1 203 ? 37.870 31.342 17.570 1.00 5.73 227 ALA A N 1
ATOM 1558 C CA . ALA A 1 203 ? 38.139 30.517 16.398 1.00 5.65 227 ALA A CA 1
ATOM 1559 C C . ALA A 1 203 ? 37.516 31.106 15.133 1.00 5.63 227 ALA A C 1
ATOM 1560 O O . ALA A 1 203 ? 38.137 31.117 14.068 1.00 6.08 227 ALA A O 1
ATOM 1562 N N . ALA A 1 204 ? 36.287 31.603 15.246 1.00 5.26 228 ALA A N 1
ATOM 1563 C CA . ALA A 1 204 ? 35.619 32.224 14.113 1.00 5.72 228 ALA A CA 1
ATOM 1564 C C . ALA A 1 204 ? 36.359 33.481 13.679 1.00 5.28 228 ALA A C 1
ATOM 1565 O O . ALA A 1 204 ? 36.531 33.713 12.493 1.00 5.51 228 ALA A O 1
ATOM 1567 N N . ALA A 1 205 ? 36.791 34.291 14.641 1.00 5.32 229 ALA A N 1
ATOM 1568 C CA . ALA A 1 205 ? 37.541 35.504 14.340 1.00 5.64 229 ALA A CA 1
ATOM 1569 C C . ALA A 1 205 ? 38.863 35.151 13.645 1.00 5.68 229 ALA A C 1
ATOM 1570 O O . ALA A 1 205 ? 39.234 35.767 12.643 1.00 6.29 229 ALA A O 1
ATOM 1572 N N . GLN A 1 206 ? 39.568 34.158 14.176 1.00 5.85 230 GLN A N 1
ATOM 1573 C CA . GLN A 1 206 ? 40.840 33.739 13.600 1.00 6.07 230 GLN A CA 1
ATOM 1574 C C . GLN A 1 206 ? 40.643 33.180 12.194 1.00 6.18 230 GLN A C 1
ATOM 1575 O O . GLN A 1 206 ? 41.430 33.464 11.300 1.00 6.52 230 GLN A O 1
ATOM 1581 N N . ALA A 1 207 ? 39.585 32.402 11.997 1.00 6.07 231 ALA A N 1
ATOM 1582 C CA . ALA A 1 207 ? 39.291 31.850 10.678 1.00 6.28 231 ALA A CA 1
ATOM 1583 C C . ALA A 1 207 ? 39.041 32.961 9.657 1.00 6.80 231 ALA A C 1
ATOM 1584 O O . ALA A 1 207 ? 39.516 32.887 8.526 1.00 7.15 231 ALA A O 1
ATOM 1586 N N . ALA A 1 208 ? 38.304 33.993 10.059 1.00 6.94 232 ALA A N 1
ATOM 1587 C CA . ALA A 1 208 ? 38.022 35.112 9.168 1.00 7.31 232 ALA A CA 1
ATOM 1588 C C . ALA A 1 208 ? 39.311 35.831 8.782 1.00 7.49 232 ALA A C 1
ATOM 1589 O O . ALA A 1 208 ? 39.493 36.203 7.627 1.00 8.27 232 ALA A O 1
ATOM 1591 N N . GLU A 1 209 ? 40.213 36.008 9.741 1.00 7.33 233 GLU A N 1
ATOM 1592 C CA . GLU A 1 209 ? 41.507 36.622 9.461 1.00 7.61 233 GLU A CA 1
ATOM 1593 C C . GLU A 1 209 ? 42.345 35.741 8.539 1.00 7.90 233 GLU A C 1
ATOM 1594 O O . GLU A 1 209 ? 42.919 36.228 7.568 1.00 8.55 233 GLU A O 1
ATOM 1600 N N . ASN A 1 210 ? 42.390 34.444 8.819 1.00 7.99 234 ASN A N 1
ATOM 1601 C CA . ASN A 1 210 ? 43.182 33.502 8.015 1.00 8.49 234 ASN A CA 1
ATOM 1602 C C . ASN A 1 210 ? 42.751 33.491 6.556 1.00 9.12 234 ASN A C 1
ATOM 1603 O O . ASN A 1 210 ? 43.585 33.346 5.661 1.00 10.26 234 ASN A O 1
ATOM 1608 N N . LEU A 1 211 ? 41.447 33.619 6.328 1.00 9.20 235 LEU A N 1
ATOM 1609 C CA . LEU A 1 211 ? 40.870 33.544 4.988 1.00 9.83 235 LEU A CA 1
ATOM 1610 C C . LEU A 1 211 ? 40.642 34.919 4.361 1.00 10.57 235 LEU A C 1
ATOM 1611 O O . LEU A 1 211 ? 40.118 35.009 3.254 1.00 11.12 235 LEU A O 1
ATOM 1616 N N . LYS A 1 212 ? 41.049 35.975 5.066 1.00 11.11 236 LYS A N 1
ATOM 1617 C CA . LYS A 1 212 ? 40.931 37.356 4.590 1.00 11.89 236 LYS A CA 1
ATOM 1618 C C . LYS A 1 212 ? 39.487 37.684 4.224 1.00 12.19 236 LYS A C 1
ATOM 1619 O O . LYS A 1 212 ? 39.202 38.345 3.222 1.00 12.55 236 LYS A O 1
ATOM 1625 N N . ARG A 1 213 ? 38.579 37.209 5.068 1.00 12.31 237 ARG A N 1
ATOM 1626 C CA . ARG A 1 213 ? 37.161 37.449 4.908 1.00 12.71 237 ARG A CA 1
ATOM 1627 C C . ARG A 1 213 ? 36.846 38.782 5.570 1.00 13.23 237 ARG A C 1
ATOM 1628 O O . ARG A 1 213 ? 37.150 38.987 6.746 1.00 13.96 237 ARG A O 1
ATOM 1636 N N . ASN A 1 214 ? 36.257 39.690 4.798 1.00 13.63 238 ASN A N 1
ATOM 1637 C CA . ASN A 1 214 ? 35.913 41.024 5.261 1.00 14.18 238 ASN A CA 1
ATOM 1638 C C . ASN A 1 214 ? 34.404 41.215 5.332 1.00 14.14 238 ASN A C 1
ATOM 1639 O O . ASN A 1 214 ? 33.650 40.503 4.674 1.00 13.87 238 ASN A O 1
ATOM 1644 N N . ASN A 1 215 ? 33.977 42.175 6.150 1.00 14.35 239 ASN A N 1
ATOM 1645 C CA . ASN A 1 215 ? 32.562 42.527 6.313 1.00 14.52 239 ASN A CA 1
ATOM 1646 C C . ASN A 1 215 ? 31.692 41.364 6.807 1.00 13.69 239 ASN A C 1
ATOM 1647 O O . ASN A 1 215 ? 30.514 41.253 6.462 1.00 14.50 239 ASN A O 1
ATOM 1652 N N . LEU A 1 216 ? 32.285 40.499 7.619 1.00 12.33 240 LEU A N 1
ATOM 1653 C CA . LEU A 1 216 ? 31.551 39.428 8.280 1.00 11.31 240 LEU A CA 1
ATOM 1654 C C . LEU A 1 216 ? 31.355 39.830 9.739 1.00 10.51 240 LEU A C 1
ATOM 1655 O O . LEU A 1 216 ? 32.324 40.103 10.442 1.00 11.09 240 LEU A O 1
ATOM 1660 N N . ALA A 1 217 ? 30.107 39.895 10.189 1.00 9.35 241 ALA A N 1
ATOM 1661 C CA . ALA A 1 217 ? 29.818 40.161 11.591 1.00 8.90 241 ALA A CA 1
ATOM 1662 C C . ALA A 1 217 ? 30.089 38.885 12.377 1.00 8.48 241 ALA A C 1
ATOM 1663 O O . ALA A 1 217 ? 29.578 37.827 12.039 1.00 9.58 241 ALA A O 1
ATOM 1665 N N . ILE A 1 218 ? 30.928 38.985 13.398 1.00 7.55 242 ILE A N 1
ATOM 1666 C CA . ILE A 1 218 ? 31.282 37.850 14.230 1.00 7.60 242 ILE A CA 1
ATOM 1667 C C . ILE A 1 218 ? 30.990 38.249 15.660 1.00 6.94 242 ILE A C 1
ATOM 1668 O O . ILE A 1 218 ? 31.684 39.079 16.231 1.00 6.81 242 ILE A O 1
ATOM 1673 N N . VAL A 1 219 ? 29.925 37.684 16.207 1.00 6.15 243 VAL A N 1
ATOM 1674 C CA . VAL A 1 219 ? 29.468 38.010 17.553 1.00 6.17 243 VAL A CA 1
ATOM 1675 C C . VAL A 1 219 ? 29.316 36.719 18.332 1.00 5.76 243 VAL A C 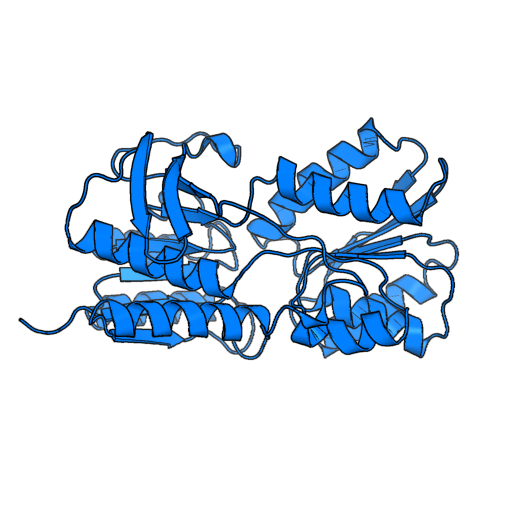1
ATOM 1676 O O . VAL A 1 219 ? 29.226 35.648 17.748 1.00 5.94 243 VAL A O 1
ATOM 1680 N N . GLY A 1 220 ? 29.273 36.829 19.648 1.00 5.65 244 GLY A N 1
ATOM 1681 C CA . GLY A 1 220 ? 29.164 35.655 20.483 1.00 5.53 244 GLY A CA 1
ATOM 1682 C C . GLY A 1 220 ? 29.563 35.959 21.903 1.00 5.36 244 GLY A C 1
ATOM 1683 O O . GLY A 1 220 ? 29.541 37.112 22.326 1.00 5.45 244 GLY A O 1
ATOM 1684 N N . PHE A 1 221 ? 29.921 34.911 22.633 1.00 5.29 245 PHE A N 1
ATOM 1685 C CA . PHE A 1 221 ? 30.284 35.009 24.041 1.00 5.37 245 PHE A CA 1
ATOM 1686 C C . PHE A 1 221 ? 31.691 34.455 24.248 1.00 5.67 245 PHE A C 1
ATOM 1687 O O . PHE A 1 221 ? 31.969 33.310 23.884 1.00 6.28 245 PHE A O 1
ATOM 1695 N N . SER A 1 222 ? 32.571 35.267 24.818 1.00 5.62 246 SER A N 1
ATOM 1696 C CA . SER A 1 222 ? 33.900 34.815 25.264 1.00 5.88 246 SER A CA 1
ATOM 1697 C C . SER A 1 222 ? 34.459 35.843 26.250 1.00 5.72 246 SER A C 1
ATOM 1698 O O . SER A 1 222 ? 33.763 36.792 26.620 1.00 5.53 246 SER A O 1
ATOM 1701 N N . THR A 1 223 ? 35.695 35.649 26.709 1.00 5.96 247 THR A N 1
ATOM 1702 C CA . THR A 1 223 ? 36.271 36.535 27.717 1.00 6.44 247 THR A CA 1
ATOM 1703 C C . THR A 1 223 ? 37.040 37.685 27.099 1.00 6.99 247 THR A C 1
ATOM 1704 O O . THR A 1 223 ? 37.597 37.544 26.016 1.00 7.00 247 THR A O 1
ATOM 1708 N N . PRO A 1 224 ? 37.100 38.814 27.804 1.00 7.62 248 PRO A N 1
ATOM 1709 C CA . PRO A 1 224 ? 37.867 39.9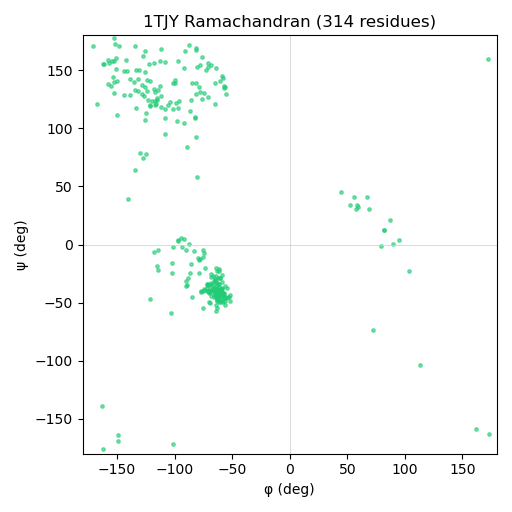70 27.317 1.00 8.06 248 PRO A CA 1
ATOM 1710 C C . PRO A 1 224 ? 39.341 39.681 27.035 1.00 8.10 248 PRO A C 1
ATOM 1711 O O . PRO A 1 224 ? 39.846 40.159 26.027 1.00 7.71 248 PRO A O 1
ATOM 1715 N N . ASN A 1 225 ? 40.026 38.927 27.889 1.00 8.43 249 ASN A N 1
ATOM 1716 C CA . ASN A 1 225 ? 41.447 38.687 27.670 1.00 8.66 249 ASN A CA 1
ATOM 1717 C C . ASN A 1 225 ? 41.707 37.846 26.425 1.00 8.69 249 ASN A C 1
ATOM 1718 O O . ASN A 1 225 ? 42.689 38.057 25.731 1.00 9.87 249 ASN A O 1
ATOM 1723 N N . VAL A 1 226 ? 40.808 36.915 26.124 1.00 7.70 250 VAL A N 1
ATOM 1724 C CA . VAL A 1 226 ? 40.920 36.110 24.912 1.00 7.83 250 VAL A CA 1
ATOM 1725 C C . VAL A 1 226 ? 40.560 36.929 23.670 1.00 6.81 250 VAL A C 1
ATOM 1726 O O . VAL A 1 226 ? 41.196 36.812 22.626 1.00 6.73 250 VAL A O 1
ATOM 1730 N N . MET A 1 227 ? 39.542 37.768 23.787 1.00 6.14 251 MET A N 1
ATOM 1731 C CA . MET A 1 227 ? 39.017 38.472 22.622 1.00 6.08 251 MET A CA 1
ATOM 1732 C C . MET A 1 227 ? 39.735 39.770 22.285 1.00 5.74 251 MET A C 1
ATOM 1733 O O . MET A 1 227 ? 39.618 40.247 21.163 1.00 5.70 251 MET A O 1
ATOM 1738 N N . ARG A 1 228 ? 40.498 40.315 23.224 1.00 5.16 252 ARG A N 1
ATOM 1739 C CA . ARG A 1 228 ? 41.082 41.641 23.051 1.00 5.74 252 ARG A CA 1
ATOM 1740 C C . ARG A 1 228 ? 41.876 41.786 21.742 1.00 6.03 252 ARG A C 1
ATOM 1741 O O . ARG A 1 228 ? 41.702 42.780 21.056 1.00 5.95 252 ARG A O 1
ATOM 1749 N N . PRO A 1 229 ? 42.729 40.834 21.362 1.00 6.47 253 PRO A N 1
ATOM 1750 C CA . PRO A 1 229 ? 43.462 40.985 20.092 1.00 6.78 253 PRO A CA 1
ATOM 1751 C C . PRO A 1 229 ? 42.548 41.093 18.859 1.00 6.14 253 PRO A C 1
ATOM 1752 O O . PRO A 1 229 ? 42.841 41.855 17.935 1.00 6.01 253 PRO A O 1
ATOM 1756 N N . TYR A 1 230 ? 41.459 40.329 18.856 1.00 5.68 254 TYR A N 1
ATOM 1757 C CA . TYR A 1 230 ? 40.496 40.324 17.757 1.00 5.99 254 TYR A CA 1
ATOM 1758 C C . TYR A 1 230 ? 39.678 41.603 17.719 1.00 5.58 254 TYR A C 1
ATOM 1759 O O . TYR A 1 230 ? 39.318 42.078 16.644 1.00 6.43 254 TYR A O 1
ATOM 1768 N N . VAL A 1 231 ? 39.395 42.167 18.890 1.00 5.75 255 VAL A N 1
ATOM 1769 C CA . VAL A 1 231 ? 38.727 43.460 18.975 1.00 5.99 255 VAL A CA 1
ATOM 1770 C C . VAL A 1 231 ? 39.685 44.560 18.516 1.00 5.91 255 VAL A C 1
ATOM 1771 O O . VAL A 1 231 ? 39.292 45.439 17.752 1.00 6.39 255 VAL A O 1
ATOM 1775 N N . GLN A 1 232 ? 40.949 44.486 18.924 1.00 5.83 256 GLN A N 1
ATOM 1776 C CA . GLN A 1 232 ? 41.947 45.468 18.491 1.00 6.27 256 GLN A CA 1
ATOM 1777 C C . GLN A 1 232 ? 42.132 45.453 16.980 1.00 6.21 256 GLN A C 1
ATOM 1778 O O . GLN A 1 232 ? 42.295 46.498 16.364 1.00 6.04 256 GLN A O 1
ATOM 1784 N N . ARG A 1 233 ? 42.112 44.275 16.371 1.00 6.20 257 ARG A N 1
ATOM 1785 C CA . ARG A 1 233 ? 42.284 44.176 14.928 1.00 6.62 257 ARG A CA 1
ATOM 1786 C C . ARG A 1 233 ? 41.011 44.531 14.156 1.00 6.93 257 ARG A C 1
ATOM 1787 O O . ARG A 1 233 ? 41.068 44.716 12.944 1.00 7.50 257 ARG A O 1
ATOM 1795 N N . GLY A 1 234 ? 39.875 44.619 14.849 1.00 6.82 258 GLY A N 1
ATOM 1796 C CA . GLY A 1 234 ? 38.613 45.001 14.240 1.00 7.02 258 GLY A CA 1
ATOM 1797 C C . GLY A 1 234 ? 37.802 43.841 13.699 1.00 7.33 258 GLY A C 1
ATOM 1798 O O . GLY A 1 234 ? 36.723 44.037 13.163 1.00 8.08 258 GLY A O 1
ATOM 1799 N N . THR A 1 235 ? 38.315 42.627 13.842 1.00 6.94 259 THR A N 1
ATOM 1800 C CA . THR A 1 235 ? 37.636 41.439 13.345 1.00 7.19 259 THR A CA 1
ATOM 1801 C C . THR A 1 235 ? 36.338 41.199 14.108 1.00 7.08 259 THR A C 1
ATOM 1802 O O . THR A 1 235 ? 35.344 40.751 13.545 1.00 7.44 259 THR A O 1
ATOM 1806 N N . VAL A 1 236 ? 36.375 41.483 15.404 1.00 7.02 260 VAL A N 1
ATOM 1807 C CA . VAL A 1 236 ? 35.201 41.439 16.261 1.00 7.09 260 VAL A CA 1
ATOM 1808 C C . VAL A 1 236 ? 34.956 42.848 16.792 1.00 7.62 260 VAL A C 1
ATOM 1809 O O . VAL A 1 236 ? 35.827 43.449 17.424 1.00 8.33 260 VAL A O 1
ATOM 1813 N N . LYS A 1 237 ? 33.784 43.393 16.494 1.00 7.76 261 LYS A N 1
ATOM 1814 C CA . LYS A 1 237 ? 33.420 44.730 16.957 1.00 8.87 261 LYS A CA 1
ATOM 1815 C C . LYS A 1 237 ? 32.715 44.700 18.312 1.00 9.09 261 LYS A C 1
ATOM 1816 O O . LYS A 1 237 ? 32.840 45.624 19.112 1.00 10.14 261 LYS A O 1
ATOM 1822 N N . GLU A 1 238 ? 31.978 43.628 18.568 1.00 8.92 262 GLU A N 1
ATOM 1823 C CA . GLU A 1 238 ? 31.178 43.499 19.776 1.00 9.32 262 GLU A CA 1
ATOM 1824 C C . GLU A 1 238 ? 31.016 42.036 20.131 1.00 8.41 262 GLU A C 1
ATOM 1825 O O . GLU A 1 238 ? 30.839 41.191 19.257 1.00 8.55 262 GLU A O 1
ATOM 1831 N N . PHE A 1 239 ? 31.090 41.747 21.419 1.00 7.14 263 PHE A N 1
ATOM 1832 C CA . PHE A 1 239 ? 30.721 40.434 21.925 1.00 6.62 263 PHE A CA 1
ATOM 1833 C C . PHE A 1 239 ? 30.161 40.610 23.325 1.00 6.47 263 PHE A C 1
ATOM 1834 O O . PHE A 1 239 ? 30.226 41.700 23.900 1.00 7.07 263 PHE A O 1
ATOM 1842 N N . GLY A 1 240 ? 29.597 39.544 23.871 1.00 5.78 264 GLY A N 1
ATOM 1843 C CA . GLY A 1 240 ? 28.980 39.607 25.175 1.00 5.47 264 GLY A CA 1
ATOM 1844 C C . GLY A 1 240 ? 29.582 38.623 26.154 1.00 5.28 264 GLY A C 1
ATOM 1845 O O . GLY A 1 240 ? 30.177 37.614 25.774 1.00 5.59 264 GLY A O 1
ATOM 1846 N N . LEU A 1 241 ? 29.455 38.958 27.425 1.00 5.14 265 LEU A N 1
ATOM 1847 C CA . LEU A 1 241 ? 29.649 38.009 28.504 1.00 5.25 265 LEU A CA 1
ATOM 1848 C C . LEU A 1 241 ? 29.022 38.608 29.766 1.00 5.51 265 LEU A C 1
ATOM 1849 O O . LEU A 1 241 ? 27.936 39.188 29.719 1.00 6.01 265 LEU A O 1
ATOM 1854 N N . TRP A 1 242 ? 29.711 38.446 30.881 1.00 5.60 266 TRP A N 1
ATOM 1855 C CA . TRP A 1 242 ? 29.244 38.794 32.209 1.00 5.78 266 TRP A CA 1
ATOM 1856 C C . TRP A 1 242 ? 30.499 38.626 33.069 1.00 6.18 266 TRP A C 1
ATOM 1857 O O . TRP A 1 242 ? 31.526 38.122 32.597 1.00 6.65 266 TRP A O 1
ATOM 1868 N N . ASP A 1 243 ? 30.443 39.054 34.318 1.00 6.76 267 ASP A N 1
ATOM 1869 C CA . ASP A 1 243 ? 31.622 38.994 35.161 1.00 7.04 267 ASP A CA 1
ATOM 1870 C C . ASP A 1 243 ? 31.762 37.576 35.720 1.00 6.61 267 ASP A C 1
ATOM 1871 O O . ASP A 1 243 ? 31.177 37.239 36.744 1.00 6.39 267 ASP A O 1
ATOM 1876 N N . VAL A 1 244 ? 32.513 36.742 35.009 1.00 6.17 268 VAL A N 1
ATOM 1877 C CA . VAL A 1 244 ? 32.652 35.337 35.375 1.00 6.22 268 VAL A CA 1
ATOM 1878 C C . VAL A 1 244 ? 33.437 35.170 36.678 1.00 6.05 268 VAL A C 1
ATOM 1879 O O . VAL A 1 244 ? 33.225 34.202 37.397 1.00 5.64 268 VAL A O 1
ATOM 1883 N N . VAL A 1 245 ? 34.327 36.108 36.992 1.00 5.87 269 VAL A N 1
ATOM 1884 C CA . VAL A 1 245 ? 35.013 36.078 38.278 1.00 6.40 269 VAL A CA 1
ATOM 1885 C C . VAL A 1 245 ? 33.981 36.237 39.397 1.00 6.40 269 VAL A C 1
ATOM 1886 O O . VAL A 1 245 ? 33.971 35.472 40.360 1.00 6.43 269 VAL A O 1
ATOM 1890 N N . GLN A 1 246 ? 33.101 37.222 39.252 1.00 6.84 270 GLN A N 1
ATOM 1891 C CA . GLN A 1 246 ? 32.013 37.419 40.200 1.00 7.28 270 GLN A CA 1
ATOM 1892 C C . GLN A 1 246 ? 31.071 36.216 40.243 1.00 6.57 270 GLN A C 1
ATOM 1893 O O . GLN A 1 246 ? 30.549 35.891 41.298 1.00 6.51 270 GLN A O 1
ATOM 1904 N N . GLN A 1 247 ? 30.861 35.546 39.114 1.00 6.15 271 GLN A N 1
ATOM 1905 C CA . GLN A 1 247 ? 30.014 34.361 39.093 1.00 5.78 271 GLN A CA 1
ATOM 1906 C C . GLN A 1 247 ? 30.601 33.257 39.969 1.00 5.79 271 GLN A C 1
ATOM 1907 O O . GLN A 1 247 ? 29.885 32.614 40.726 1.00 5.63 271 GLN A O 1
ATOM 1913 N N . GLY A 1 248 ? 31.904 33.033 39.858 1.00 5.60 272 GLY A N 1
ATOM 1914 C CA . GLY A 1 248 ? 32.573 32.069 40.711 1.00 5.61 272 GLY A CA 1
ATOM 1915 C C . GLY A 1 248 ? 32.467 32.440 42.177 1.00 5.45 272 GLY A C 1
ATOM 1916 O O . GLY A 1 248 ? 32.222 31.592 43.027 1.00 5.40 272 GLY A O 1
ATOM 1917 N N . LYS A 1 249 ? 32.643 33.720 42.468 1.00 5.80 273 LYS A N 1
ATOM 1918 C CA . LYS A 1 249 ? 32.501 34.251 43.817 1.00 6.29 273 LYS A CA 1
ATOM 1919 C C . LYS A 1 249 ? 31.104 34.003 44.364 1.00 6.19 273 LYS A C 1
ATOM 1920 O O . LYS A 1 249 ? 30.943 33.504 45.475 1.00 6.13 273 LYS A O 1
ATOM 1926 N N . ILE A 1 250 ? 30.089 34.349 43.582 1.00 5.97 274 ILE A N 1
ATOM 1927 C CA . ILE A 1 250 ? 28.711 34.184 44.016 1.00 6.34 274 ILE A CA 1
ATOM 1928 C C . ILE A 1 250 ? 28.432 32.721 44.310 1.00 5.95 274 ILE A C 1
ATOM 1929 O O . ILE A 1 250 ? 27.781 32.408 45.299 1.00 6.20 274 ILE A O 1
ATOM 1934 N N . SER A 1 251 ? 28.949 31.822 43.479 1.00 5.60 275 SER A N 1
ATOM 1935 C CA . SER A 1 251 ? 28.673 30.406 43.672 1.00 5.82 275 SER A CA 1
ATOM 1936 C C . SER A 1 251 ? 29.184 29.918 45.029 1.00 5.55 275 SER A C 1
ATOM 1937 O O . SER A 1 251 ? 28.513 29.141 45.705 1.00 5.72 275 SER A O 1
ATOM 1942 N N . VAL A 1 252 ? 30.368 30.371 45.429 1.00 5.29 276 VAL A N 1
ATOM 1943 C CA . VAL A 1 252 ? 30.930 29.986 46.720 1.00 5.53 276 VAL A CA 1
ATOM 1944 C C . VAL A 1 252 ? 30.182 30.647 47.886 1.00 5.48 276 VAL A C 1
ATOM 1945 O O . VAL A 1 252 ? 29.959 30.009 48.909 1.00 5.95 276 VAL A O 1
ATOM 1949 N N . TYR A 1 253 ? 29.759 31.901 47.735 1.00 5.84 277 TYR A N 1
ATOM 1950 C CA . TYR A 1 253 ? 28.928 32.533 48.765 1.00 6.23 277 TYR A CA 1
ATOM 1951 C C . TYR A 1 253 ? 27.586 31.827 48.932 1.00 6.36 277 TYR A C 1
ATOM 1952 O O . TYR A 1 253 ? 27.100 31.687 50.048 1.00 6.61 277 TYR A O 1
ATOM 1961 N N . VAL A 1 254 ? 26.992 31.361 47.840 1.00 6.13 278 VAL A N 1
ATOM 1962 C CA . VAL A 1 254 ? 25.735 30.628 47.937 1.00 6.50 278 VAL A CA 1
ATOM 1963 C C . VAL A 1 254 ? 25.975 29.283 48.617 1.00 6.51 278 VAL A C 1
ATOM 1964 O O . VAL A 1 254 ? 25.234 28.903 49.513 1.00 7.16 278 VAL A O 1
ATOM 1968 N N . ALA A 1 255 ? 27.036 28.578 48.226 1.00 6.20 279 ALA A N 1
ATOM 1969 C CA . ALA A 1 255 ? 27.369 27.310 48.877 1.00 6.49 279 ALA A CA 1
ATOM 1970 C C . ALA A 1 255 ? 27.602 27.509 50.373 1.00 6.80 279 ALA A C 1
ATOM 1971 O O . ALA A 1 255 ? 27.138 26.707 51.178 1.00 6.96 279 ALA A O 1
ATOM 1973 N N . ASN A 1 256 ? 28.312 28.572 50.742 1.00 7.15 280 ASN A N 1
ATOM 1974 C CA . ASN A 1 256 ? 28.551 28.917 52.143 1.00 7.97 280 ASN A CA 1
ATOM 1975 C C . ASN A 1 256 ? 27.240 29.114 52.892 1.00 7.81 280 ASN A C 1
ATOM 1976 O O . ASN A 1 256 ? 27.074 28.623 54.001 1.00 8.25 280 ASN A O 1
ATOM 1981 N N . ALA A 1 257 ? 26.308 29.835 52.284 1.00 7.90 281 ALA A N 1
ATOM 1982 C CA . ALA A 1 257 ? 24.999 30.060 52.890 1.00 8.34 281 ALA A CA 1
ATOM 1983 C C . ALA A 1 257 ? 24.296 28.732 53.176 1.00 8.49 281 ALA A C 1
ATOM 1984 O O . ALA A 1 257 ? 23.707 28.554 54.240 1.00 9.28 281 ALA A O 1
ATOM 1986 N N . LEU A 1 258 ? 24.376 27.792 52.240 1.00 8.32 282 LEU A N 1
ATOM 1987 C CA . LEU A 1 258 ? 23.779 26.472 52.436 1.00 8.71 282 LEU A CA 1
ATOM 1988 C C . LEU A 1 258 ? 24.442 25.723 53.576 1.00 8.95 282 LEU A C 1
ATOM 1989 O O . LEU A 1 258 ? 23.770 25.065 54.371 1.00 9.51 282 LEU A O 1
ATOM 1994 N N . LEU A 1 259 ? 25.762 25.813 53.662 1.00 8.82 283 LEU A N 1
ATOM 1995 C CA . LEU A 1 259 ? 26.500 25.138 54.723 1.00 9.56 283 LEU A CA 1
ATOM 1996 C C . LEU A 1 259 ? 26.209 25.755 56.092 1.00 10.17 283 LEU A C 1
ATOM 1997 O O . LEU A 1 259 ? 26.319 25.070 57.111 1.00 11.12 283 LEU A O 1
ATOM 2002 N N . LYS A 1 260 ? 25.814 27.028 56.103 1.00 10.60 284 LYS A N 1
ATOM 2003 C CA . LYS A 1 260 ? 25.438 27.742 57.327 1.00 11.52 284 LYS A CA 1
ATOM 2004 C C . LYS A 1 260 ? 23.926 27.697 57.585 1.00 11.86 284 LYS A C 1
ATOM 2005 O O . LYS A 1 260 ? 23.439 28.336 58.518 1.00 12.23 284 LYS A O 1
ATOM 2011 N N . ASN A 1 261 ? 23.196 26.945 56.762 1.00 11.98 285 ASN A N 1
ATOM 2012 C CA . ASN A 1 261 ? 21.747 26.765 56.902 1.00 12.63 285 ASN A CA 1
ATOM 2013 C C . ASN A 1 261 ? 20.958 28.066 56.849 1.00 12.77 285 ASN A C 1
ATOM 2014 O O . ASN A 1 261 ? 19.927 28.198 57.501 1.00 12.92 285 ASN A O 1
ATOM 2019 N N . MET A 1 262 ? 21.428 29.024 56.062 1.00 12.93 286 MET A N 1
ATOM 2020 C CA . MET A 1 262 ? 20.704 30.273 55.869 1.00 13.44 286 MET A CA 1
ATOM 2021 C C . MET A 1 262 ? 19.476 30.011 55.005 1.00 13.09 286 MET A C 1
ATOM 2022 O O . MET A 1 262 ? 19.488 29.102 54.172 1.00 13.14 286 MET A O 1
ATOM 2027 N N . PRO A 1 263 ? 18.408 30.780 55.197 1.00 12.73 287 PRO A N 1
ATOM 2028 C CA . PRO A 1 263 ? 17.204 30.607 54.379 1.00 12.80 287 PRO A CA 1
ATOM 2029 C C . PRO A 1 263 ? 17.486 30.935 52.915 1.00 12.74 287 PRO A C 1
ATOM 2030 O O . PRO A 1 263 ? 17.927 32.041 52.590 1.00 12.89 287 PRO A O 1
ATOM 2034 N N . MET A 1 264 ? 17.259 29.955 52.047 1.00 12.87 288 MET A N 1
ATOM 2035 C CA . MET A 1 264 ? 17.563 30.088 50.626 1.00 13.20 288 MET A CA 1
ATOM 2036 C C . MET A 1 264 ? 16.486 29.433 49.770 1.00 13.54 288 MET A C 1
ATOM 2037 O O . MET A 1 264 ? 16.773 28.809 48.750 1.00 13.76 288 MET A O 1
ATOM 2042 N N . ASN A 1 265 ? 15.234 29.577 50.182 1.00 13.78 289 ASN A N 1
ATOM 2043 C CA . ASN A 1 265 ? 14.130 29.171 49.333 1.00 14.10 289 ASN A CA 1
ATOM 2044 C C . ASN A 1 265 ? 13.837 30.272 48.316 1.00 14.12 289 ASN A C 1
ATOM 2045 O O . ASN A 1 265 ? 14.365 31.381 48.411 1.00 13.63 289 ASN A O 1
ATOM 2050 N N . VAL A 1 266 ? 13.001 29.963 47.335 1.00 14.74 290 VAL A N 1
ATOM 2051 C CA . VAL A 1 266 ? 12.645 30.943 46.320 1.00 15.16 290 VAL A CA 1
ATOM 2052 C C . VAL A 1 266 ? 12.098 32.194 47.013 1.00 15.44 290 VAL A C 1
ATOM 2053 O O . VAL A 1 266 ? 11.238 32.100 47.892 1.00 16.18 290 VAL A O 1
ATOM 2057 N N . GLY A 1 267 ? 12.633 33.353 46.640 1.00 15.75 291 GLY A N 1
ATOM 2058 C CA . GLY A 1 267 ? 12.245 34.627 47.225 1.00 16.10 291 GLY A CA 1
ATOM 2059 C C . GLY A 1 267 ? 13.250 35.176 48.222 1.00 16.26 291 GLY A C 1
ATOM 2060 O O . GLY A 1 267 ? 13.267 36.376 48.477 1.00 16.99 291 GLY A O 1
ATOM 2061 N N . ASP A 1 268 ? 14.081 34.307 48.792 1.00 16.16 292 ASP A N 1
ATOM 2062 C CA . ASP A 1 268 ? 15.085 34.720 49.773 1.00 16.23 292 ASP A CA 1
ATOM 2063 C C . ASP A 1 268 ? 16.288 35.369 49.096 1.00 16.08 292 ASP A C 1
ATOM 2064 O O . ASP A 1 268 ? 16.574 35.100 47.926 1.00 16.08 292 ASP A O 1
ATOM 2069 N N . SER A 1 269 ? 16.984 36.226 49.838 1.00 15.97 293 SER A N 1
ATOM 2070 C CA . SER A 1 269 ? 18.156 36.929 49.326 1.00 15.86 293 SER A CA 1
ATOM 2071 C C . SER A 1 269 ? 19.382 36.723 50.210 1.00 15.38 293 SER A C 1
ATOM 2072 O O . SER A 1 269 ? 19.282 36.266 51.347 1.00 15.20 293 SER A O 1
ATOM 2077 N N . LEU A 1 270 ? 20.538 37.090 49.670 1.00 14.80 294 LEU A N 1
ATOM 2078 C CA . LEU A 1 270 ? 21.819 36.873 50.321 1.00 14.77 294 LEU A CA 1
ATOM 2079 C C . LEU A 1 270 ? 22.738 38.052 50.031 1.00 14.97 294 LEU A C 1
ATOM 2080 O O . LEU A 1 270 ? 22.915 38.429 48.877 1.00 14.78 294 LEU A O 1
ATOM 2085 N N . ASP A 1 271 ? 23.320 38.624 51.082 1.00 15.58 295 ASP A N 1
ATOM 2086 C CA . ASP A 1 271 ? 24.270 39.720 50.937 1.00 16.21 295 ASP A CA 1
ATOM 2087 C C . ASP A 1 271 ? 25.654 39.177 50.600 1.00 15.80 295 ASP A C 1
ATOM 2088 O O . ASP A 1 271 ? 26.152 38.272 51.270 1.00 16.13 295 ASP A O 1
ATOM 2093 N N . ILE A 1 272 ? 26.266 39.726 49.556 1.00 15.19 296 ILE A N 1
ATOM 2094 C CA . ILE A 1 272 ? 27.628 39.362 49.172 1.00 14.93 296 ILE A CA 1
ATOM 2095 C C . ILE A 1 272 ? 28.467 40.638 49.022 1.00 15.22 296 ILE A C 1
ATOM 2096 O O . ILE A 1 272 ? 28.039 41.564 48.345 1.00 15.07 296 ILE A O 1
ATOM 2101 N N . PRO A 1 273 ? 29.645 40.705 49.648 1.00 15.95 297 PRO A N 1
ATOM 2102 C CA . PRO A 1 273 ? 30.501 41.899 49.541 1.00 16.60 297 PRO A CA 1
ATOM 2103 C C . PRO A 1 273 ? 30.875 42.255 48.103 1.00 17.42 297 PRO A C 1
ATOM 2104 O O . PRO A 1 273 ? 31.214 41.366 47.322 1.00 17.40 297 PRO A O 1
ATOM 2108 N N . GLY A 1 274 ? 30.782 43.536 47.758 1.00 18.32 298 GLY A N 1
ATOM 2109 C CA . GLY A 1 274 ? 31.148 44.015 46.435 1.00 19.00 298 GLY A CA 1
ATOM 2110 C C . GLY A 1 274 ? 30.103 43.779 45.356 1.00 19.77 298 GLY A C 1
ATOM 2111 O O . GLY A 1 274 ? 30.309 44.168 44.204 1.00 20.31 298 GLY A O 1
ATOM 2112 N N . ILE A 1 275 ? 28.991 43.146 45.722 1.00 20.47 299 ILE A N 1
ATOM 2113 C CA . ILE A 1 275 ? 27.899 42.842 44.796 1.00 20.98 299 ILE A CA 1
ATOM 2114 C C . ILE A 1 275 ? 26.590 43.474 45.264 1.00 21.08 299 ILE A C 1
ATOM 2115 O O . ILE A 1 275 ? 25.869 44.079 44.471 1.00 21.89 299 ILE A O 1
ATOM 2120 N N . GLY A 1 276 ? 26.281 43.320 46.548 1.00 20.81 300 GLY A N 1
ATOM 2121 C CA . GLY A 1 276 ? 25.062 43.847 47.132 1.00 20.59 300 GLY A CA 1
ATOM 2122 C C . GLY A 1 276 ? 24.155 42.715 47.565 1.00 20.20 300 GLY A C 1
ATOM 2123 O O . GLY A 1 276 ? 24.400 42.087 48.594 1.00 20.70 300 GLY A O 1
ATOM 2124 N N . LYS A 1 277 ? 23.115 42.459 46.778 1.00 19.35 301 LYS A N 1
ATOM 2125 C CA . LYS A 1 277 ? 22.154 41.399 47.063 1.00 18.74 301 LYS A CA 1
ATOM 2126 C C . LYS A 1 277 ? 21.974 40.510 45.840 1.00 17.31 301 LYS A C 1
ATOM 2127 O O . LYS A 1 277 ? 21.909 40.999 44.711 1.00 17.50 301 LYS A O 1
ATOM 2133 N N . VAL A 1 278 ? 21.931 39.202 46.073 1.00 15.58 302 VAL A N 1
ATOM 2134 C CA . VAL A 1 278 ? 21.462 38.247 45.072 1.00 14.38 302 VAL A CA 1
ATOM 2135 C C . VAL A 1 278 ? 20.230 37.544 45.628 1.00 13.82 302 VAL A C 1
ATOM 2136 O O . VAL A 1 278 ? 20.042 37.477 46.839 1.00 13.49 302 VAL A O 1
ATOM 2140 N N . THR A 1 279 ? 19.396 37.019 44.741 1.00 13.38 303 THR A N 1
ATOM 2141 C CA . THR A 1 279 ? 18.106 36.454 45.126 1.00 13.46 303 THR A CA 1
ATOM 2142 C C . THR A 1 279 ? 17.907 35.075 44.508 1.00 12.43 303 THR A C 1
ATOM 2143 O O . THR A 1 279 ? 18.422 34.791 43.426 1.00 12.20 303 THR A O 1
ATOM 2147 N N . VAL A 1 280 ? 17.156 34.224 45.198 1.00 11.78 304 VAL A N 1
ATOM 2148 C CA . VAL A 1 280 ? 16.779 32.922 44.665 1.00 11.36 304 VAL A CA 1
ATOM 2149 C C . VAL A 1 280 ? 15.500 33.084 43.845 1.00 11.19 304 VAL A C 1
ATOM 2150 O O . VAL A 1 280 ? 14.443 33.442 44.378 1.00 12.04 304 VAL A O 1
ATOM 2154 N N . SER A 1 281 ? 15.626 32.841 42.545 1.00 10.70 305 SER A N 1
ATOM 2155 C CA . SER A 1 281 ? 14.528 32.887 41.589 1.00 10.64 305 SER A CA 1
ATOM 2156 C C . SER A 1 281 ? 13.982 31.486 41.348 1.00 10.26 305 SER A C 1
ATOM 2157 O O . SER A 1 281 ? 14.670 30.498 41.585 1.00 10.19 305 SER A O 1
ATOM 2160 N N . PRO A 1 282 ? 12.742 31.387 40.879 1.00 10.27 306 PRO A N 1
ATOM 2161 C CA . PRO A 1 282 ? 12.183 30.078 40.541 1.00 10.03 306 PRO A CA 1
ATOM 2162 C C . PRO A 1 282 ? 12.855 29.457 39.324 1.00 9.59 306 PRO A C 1
ATOM 2163 O O . PRO A 1 282 ? 13.379 30.153 38.467 1.00 9.58 306 PRO A O 1
ATOM 2167 N N . ASN A 1 283 ? 12.813 28.135 39.259 1.00 9.07 307 ASN A N 1
ATOM 2168 C CA . ASN A 1 283 ? 13.315 27.395 38.112 1.00 9.19 307 ASN A CA 1
ATOM 2169 C C . ASN A 1 283 ? 12.597 27.722 36.811 1.00 9.59 307 ASN A C 1
ATOM 2170 O O . ASN A 1 283 ? 13.146 27.511 35.735 1.00 9.25 307 ASN A O 1
ATOM 2175 N N . SER A 1 284 ? 11.366 28.225 36.908 1.00 10.40 308 SER A N 1
ATOM 2176 C CA . SER A 1 284 ? 10.599 28.626 35.729 1.00 11.49 308 SER A CA 1
ATOM 2177 C C . SER A 1 284 ? 11.274 29.747 34.928 1.00 12.12 308 SER A C 1
ATOM 2178 O O . SER A 1 284 ? 10.981 29.919 33.750 1.00 12.34 308 SER A O 1
ATOM 2181 N N . GLU A 1 285 ? 12.175 30.497 35.561 1.00 12.87 309 GLU A N 1
ATOM 2182 C CA . GLU A 1 285 ? 12.954 31.520 34.856 1.00 13.61 309 GLU A CA 1
ATOM 2183 C C . GLU A 1 285 ? 13.809 30.936 33.725 1.00 13.09 309 GLU A C 1
ATOM 2184 O O . GLU A 1 285 ? 14.102 31.627 32.749 1.00 13.59 309 GLU A O 1
ATOM 2190 N N . GLN A 1 286 ? 14.217 29.676 33.867 1.00 12.20 310 GLN A N 1
ATOM 2191 C CA . GLN A 1 286 ? 14.990 28.966 32.842 1.00 11.95 310 GLN A CA 1
ATOM 2192 C C . GLN A 1 286 ? 14.099 28.158 31.893 1.00 12.26 310 GLN A C 1
ATOM 2193 O O . GLN A 1 286 ? 14.592 27.518 30.972 1.00 13.53 310 GLN A O 1
ATOM 2199 N N . GLY A 1 287 ? 12.793 28.174 32.140 1.00 11.98 311 GLY A N 1
ATOM 2200 C CA . GLY A 1 287 ? 11.832 27.432 31.341 1.00 12.09 311 GLY A CA 1
ATOM 2201 C C . GLY A 1 287 ? 11.471 26.066 31.902 1.00 11.75 311 GLY A C 1
ATOM 2202 O O . GLY A 1 287 ? 10.722 25.326 31.268 1.00 13.11 311 GLY A O 1
ATOM 2203 N N . TYR A 1 288 ? 11.998 25.723 33.078 1.00 10.80 312 TYR A N 1
ATOM 2204 C CA . TYR A 1 288 ? 11.722 24.436 33.711 1.00 10.28 312 TYR A CA 1
ATOM 2205 C C . TYR A 1 288 ? 10.385 24.433 34.440 1.00 10.25 312 TYR A C 1
ATOM 2206 O O . TYR A 1 288 ? 9.937 25.465 34.926 1.00 10.53 312 TYR A O 1
ATOM 2215 N N . HIS A 1 289 ? 9.788 23.249 34.545 1.00 10.12 313 HIS A N 1
ATOM 2216 C CA . HIS A 1 289 ? 8.734 22.983 35.514 1.00 10.24 313 HIS A CA 1
ATOM 2217 C C . HIS A 1 289 ? 9.284 22.065 36.602 1.00 10.49 313 HIS A C 1
ATOM 2218 O O . HIS A 1 289 ? 9.315 20.846 36.454 1.00 11.45 313 HIS A O 1
ATOM 2225 N N . TYR A 1 290 ? 9.732 22.671 37.689 1.00 10.55 314 TYR A N 1
ATOM 2226 C CA . TYR A 1 290 ? 10.241 21.941 38.837 1.00 11.15 314 TYR A CA 1
ATOM 2227 C C . TYR A 1 290 ? 10.363 22.924 39.973 1.00 11.26 314 TYR A C 1
ATOM 2228 O O . TYR A 1 290 ? 11.053 23.920 39.847 1.00 10.92 314 TYR A O 1
ATOM 2237 N N . GLU A 1 291 ? 9.687 22.686 41.084 1.00 12.31 315 GLU A N 1
ATOM 2238 C CA . GLU A 1 291 ? 9.998 23.468 42.266 1.00 13.50 315 GLU A CA 1
ATOM 2239 C C . GLU A 1 291 ? 10.001 22.563 43.499 1.00 13.71 315 GLU A C 1
ATOM 2240 O O . GLU A 1 291 ? 9.241 21.595 43.606 1.00 14.22 315 GLU A O 1
ATOM 2246 N N . ALA A 1 292 ? 10.931 22.862 44.391 1.00 13.75 316 ALA A N 1
ATOM 2247 C CA . ALA A 1 292 ? 11.132 22.101 45.608 1.00 13.94 316 ALA A CA 1
ATOM 2248 C C . ALA A 1 292 ? 11.760 23.006 46.649 1.00 14.18 316 ALA A C 1
ATOM 2249 O O . ALA A 1 292 ? 12.378 24.026 46.320 1.00 13.84 316 ALA A O 1
ATOM 2251 N N . LYS A 1 293 ? 11.590 22.629 47.912 1.00 14.35 317 LYS A N 1
ATOM 2252 C CA . LYS A 1 293 ? 12.273 23.284 49.017 1.00 14.16 317 LYS A CA 1
ATOM 2253 C C . LYS A 1 293 ? 13.782 23.230 48.771 1.00 13.34 317 LYS A C 1
ATOM 2254 O O . LYS A 1 293 ? 14.303 22.198 48.370 1.00 14.00 317 LYS A O 1
ATOM 2262 N N . GLY A 1 294 ? 14.468 24.345 48.987 1.00 12.29 318 GLY A N 1
ATOM 2263 C CA . GLY A 1 294 ? 15.919 24.385 48.888 1.00 11.56 318 GLY A CA 1
ATOM 2264 C C . GLY A 1 294 ? 16.436 24.174 47.477 1.00 10.69 318 GLY A C 1
ATOM 2265 O O . GLY A 1 294 ? 17.437 23.491 47.275 1.00 10.43 318 GLY A O 1
ATOM 2266 N N . ASN A 1 295 ? 15.760 24.779 46.506 1.00 9.82 319 ASN A N 1
ATOM 2267 C CA . ASN A 1 295 ? 16.058 24.575 45.091 1.00 9.27 319 ASN A CA 1
ATOM 2268 C C . ASN A 1 295 ? 15.646 25.815 44.305 1.00 8.69 319 ASN A C 1
ATOM 2269 O O . ASN A 1 295 ? 14.547 26.325 44.483 1.00 9.46 319 ASN A O 1
ATOM 2274 N N . GLY A 1 296 ? 16.533 26.330 43.462 1.00 7.56 320 GLY A N 1
ATOM 2275 C CA . GLY A 1 296 ? 16.192 27.440 42.594 1.00 7.23 320 GLY A CA 1
ATOM 2276 C C . GLY A 1 296 ? 17.396 27.968 41.843 1.00 6.76 320 GLY A C 1
ATOM 2277 O O . GLY A 1 296 ? 18.430 27.307 41.749 1.00 6.71 320 GLY A O 1
ATOM 2278 N N . ILE A 1 297 ? 17.255 29.171 41.304 1.00 6.72 321 ILE A N 1
ATOM 2279 C CA . ILE A 1 297 ? 18.247 29.773 40.417 1.00 6.99 321 ILE A CA 1
ATOM 2280 C C . ILE A 1 297 ? 18.677 31.113 40.984 1.00 7.35 321 ILE A C 1
ATOM 2281 O O . ILE A 1 297 ? 17.838 31.919 41.371 1.00 8.44 321 ILE A O 1
ATOM 2286 N N . VAL A 1 298 ? 19.981 31.351 41.042 1.00 7.19 322 VAL A N 1
ATOM 2287 C CA . VAL A 1 298 ? 20.512 32.637 41.464 1.00 7.59 322 VAL A CA 1
ATOM 2288 C C . VAL A 1 298 ? 21.087 33.327 40.234 1.00 7.92 322 VAL A C 1
ATOM 2289 O O . VAL A 1 298 ? 22.107 32.906 39.696 1.00 7.52 322 VAL A O 1
ATOM 2293 N N . LEU A 1 299 ? 20.407 34.374 39.775 1.00 8.34 323 LEU A N 1
ATOM 2294 C CA . LEU A 1 299 ? 20.783 35.100 38.565 1.00 9.27 323 LEU A CA 1
ATOM 2295 C C . LEU A 1 299 ? 21.829 36.163 38.871 1.00 9.43 323 LEU A C 1
ATOM 2296 O O . LEU A 1 299 ? 21.749 36.861 39.884 1.00 9.48 323 LEU A O 1
ATOM 2301 N N . LEU A 1 300 ? 22.813 36.294 37.989 1.00 9.47 324 LEU A N 1
ATOM 2302 C CA . LEU A 1 300 ? 23.784 37.374 38.090 1.00 10.16 324 LEU A CA 1
ATOM 2303 C C . LEU A 1 300 ? 23.050 38.700 37.875 1.00 10.59 324 LEU A C 1
ATOM 2304 O O . LEU A 1 300 ? 22.161 38.772 37.029 1.00 9.89 324 LEU A O 1
ATOM 2309 N N . PRO A 1 301 ? 23.386 39.730 38.650 1.00 11.65 325 PRO A N 1
ATOM 2310 C CA . PRO A 1 301 ? 22.743 41.042 38.488 1.00 12.16 325 PRO A CA 1
ATOM 2311 C C . PRO A 1 301 ? 22.850 41.649 37.080 1.00 12.11 325 PRO A C 1
ATOM 2312 O O . PRO A 1 301 ? 21.903 42.294 36.635 1.00 12.99 325 PRO A O 1
ATOM 2316 N N . GLU A 1 302 ? 23.968 41.434 36.391 1.00 11.63 326 GLU A N 1
ATOM 2317 C CA . GLU A 1 302 ? 24.232 42.115 35.121 1.00 11.67 326 GLU A CA 1
ATOM 2318 C C . GLU A 1 302 ? 24.956 41.223 34.121 1.00 10.79 326 GLU A C 1
ATOM 2319 O O . GLU A 1 302 ? 25.722 40.342 34.500 1.00 10.50 326 GLU A O 1
ATOM 2325 N N . ARG A 1 303 ? 24.694 41.462 32.843 1.00 9.63 327 ARG A N 1
ATOM 2326 C CA . ARG A 1 303 ? 25.545 40.975 31.764 1.00 9.73 327 ARG A CA 1
ATOM 2327 C C . ARG A 1 303 ? 26.219 42.185 31.124 1.00 9.77 327 ARG A C 1
ATOM 2328 O O . ARG A 1 303 ? 25.855 43.332 31.409 1.00 10.88 327 ARG A O 1
ATOM 2336 N N . VAL A 1 304 ? 27.215 41.938 30.280 1.00 9.36 328 VAL A N 1
ATOM 2337 C CA . VAL A 1 304 ? 28.032 43.011 29.723 1.00 9.14 328 VAL A CA 1
ATOM 2338 C C . VAL A 1 304 ? 28.238 42.831 28.223 1.00 8.59 328 VAL A C 1
ATOM 2339 O O . VAL A 1 304 ? 28.568 41.742 27.754 1.00 7.91 328 VAL A O 1
ATOM 2343 N N . ILE A 1 305 ? 28.046 43.913 27.474 1.00 8.52 329 ILE A N 1
ATOM 2344 C CA . ILE A 1 305 ? 28.442 43.979 26.077 1.00 8.88 329 ILE A CA 1
ATOM 2345 C C . ILE A 1 305 ? 29.817 44.642 26.023 1.00 8.32 329 ILE A C 1
ATOM 2346 O O . ILE A 1 305 ? 30.013 45.740 26.551 1.00 8.50 329 ILE A O 1
ATOM 2351 N N . PHE A 1 306 ? 30.772 43.943 25.419 1.00 7.70 330 PHE A N 1
ATOM 2352 C CA . PHE A 1 306 ? 32.135 44.431 25.251 1.00 7.84 330 PHE A CA 1
ATOM 2353 C C . PHE A 1 306 ? 32.356 44.951 23.844 1.00 8.07 330 PHE A C 1
ATOM 2354 O O . PHE A 1 306 ? 31.893 44.368 22.869 1.00 8.63 330 PHE A O 1
ATOM 2362 N N . ASN A 1 307 ? 33.061 46.068 23.749 1.00 8.03 331 ASN A N 1
ATOM 2363 C CA . ASN A 1 307 ? 33.497 46.597 22.466 1.00 8.49 331 ASN A CA 1
ATOM 2364 C C . ASN A 1 307 ? 34.818 47.335 22.665 1.00 8.34 331 ASN A C 1
ATOM 2365 O O . ASN A 1 307 ? 35.442 47.230 23.721 1.00 8.07 331 ASN A O 1
ATOM 2370 N N . LYS A 1 308 ? 35.265 48.077 21.662 1.00 8.46 332 LYS A N 1
ATOM 2371 C CA . LYS A 1 308 ? 36.571 48.725 21.758 1.00 9.11 332 LYS A CA 1
ATOM 2372 C C . LYS A 1 308 ? 36.643 49.732 22.903 1.00 9.56 332 LYS A C 1
ATOM 2373 O O . LYS A 1 308 ? 37.722 49.963 23.452 1.00 10.06 332 LYS A O 1
ATOM 2379 N N . ASP A 1 309 ? 35.501 50.319 23.253 1.00 9.83 333 ASP A N 1
ATOM 2380 C CA . ASP A 1 309 ? 35.444 51.377 24.263 1.00 10.56 333 ASP A CA 1
ATOM 2381 C C . ASP A 1 309 ? 35.713 50.869 25.673 1.00 10.18 333 ASP A C 1
ATOM 2382 O O . ASP A 1 309 ? 36.371 51.547 26.460 1.00 10.84 333 ASP A O 1
ATOM 2387 N N . ASN A 1 310 ? 35.190 49.692 26.009 1.00 9.66 334 ASN A N 1
ATOM 2388 C CA . ASN A 1 310 ? 35.245 49.227 27.392 1.00 9.46 334 ASN A CA 1
ATOM 2389 C C . ASN A 1 310 ? 36.090 47.986 27.631 1.00 9.32 334 ASN A C 1
ATOM 2390 O O . ASN A 1 310 ? 36.265 47.593 28.773 1.00 9.53 334 ASN A O 1
ATOM 2395 N N . ILE A 1 311 ? 36.626 47.364 26.587 1.00 9.20 335 ILE A N 1
ATOM 2396 C CA . ILE A 1 311 ? 37.269 46.066 26.774 1.00 9.65 335 ILE A CA 1
ATOM 2397 C C . ILE A 1 311 ? 38.490 46.132 27.694 1.00 9.83 335 ILE A C 1
ATOM 2398 O O . ILE A 1 311 ? 38.742 45.197 28.442 1.00 10.29 335 ILE A O 1
ATOM 2403 N N . ASP A 1 312 ? 39.228 47.237 27.671 1.00 9.88 336 ASP A N 1
ATOM 2404 C CA . ASP A 1 312 ? 40.423 47.364 28.504 1.00 10.46 336 ASP A CA 1
ATOM 2405 C C . ASP A 1 312 ? 40.124 47.594 29.996 1.00 11.27 336 ASP A C 1
ATOM 2406 O O . ASP A 1 312 ? 41.045 47.568 30.808 1.00 11.99 336 ASP A O 1
ATOM 2411 N N . LYS A 1 313 ? 38.858 47.808 30.350 1.00 12.01 337 LYS A N 1
ATOM 2412 C CA . LYS A 1 313 ? 38.448 47.917 31.758 1.00 13.26 337 LYS A CA 1
ATOM 2413 C C . LYS A 1 313 ? 38.450 46.573 32.489 1.00 13.42 337 LYS A C 1
ATOM 2414 O O . LYS A 1 313 ? 38.462 46.538 33.725 1.00 14.36 337 LYS A O 1
ATOM 2420 N N . TYR A 1 314 ? 38.398 45.475 31.738 1.00 13.45 338 TYR A N 1
ATOM 2421 C CA . TYR A 1 314 ? 38.154 44.154 32.311 1.00 13.65 338 TYR A CA 1
ATOM 2422 C C . TYR A 1 314 ? 39.362 43.256 32.151 1.00 14.11 338 TYR A C 1
ATOM 2423 O O . TYR A 1 314 ? 39.938 43.170 31.075 1.00 15.21 338 TYR A O 1
ATOM 2432 N N . ASP A 1 315 ? 39.743 42.584 33.230 1.00 14.30 339 ASP A N 1
ATOM 2433 C CA . ASP A 1 315 ? 40.901 41.704 33.226 1.00 14.71 339 ASP A CA 1
ATOM 2434 C C . ASP A 1 315 ? 40.464 40.323 33.693 1.00 14.37 339 ASP A C 1
ATOM 2435 O O . ASP A 1 315 ? 40.666 39.944 34.849 1.00 15.15 339 ASP A O 1
ATOM 2440 N N . PHE A 1 316 ? 39.825 39.592 32.790 1.00 13.62 340 PHE A N 1
ATOM 2441 C CA . PHE A 1 316 ? 39.511 38.183 33.016 1.00 12.99 340 PHE A CA 1
ATOM 2442 C C . PHE A 1 316 ? 39.278 37.445 31.705 1.00 12.83 340 PHE A C 1
ATOM 2443 O O . PHE A 1 316 ? 39.217 38.081 30.647 1.00 11.84 340 PHE A O 1
#

InterPro domains:
  IPR025997 Periplasmic binding protein [PF13407] (30-284)
  IPR028082 Periplasmic binding protein-like I [SSF53822] (27-340)
  IPR030159 Autoinducer 2 ABC transporter, substrate-binding protein LsrB [NF011937] (1-340)
  IPR030159 Autoinducer 2 ABC transporter, substrate-binding protein LsrB [cd20003] (29-336)
  IPR050555 Bacterial Solute-Binding Protein 2 [PTHR30036] (21-338)

B-f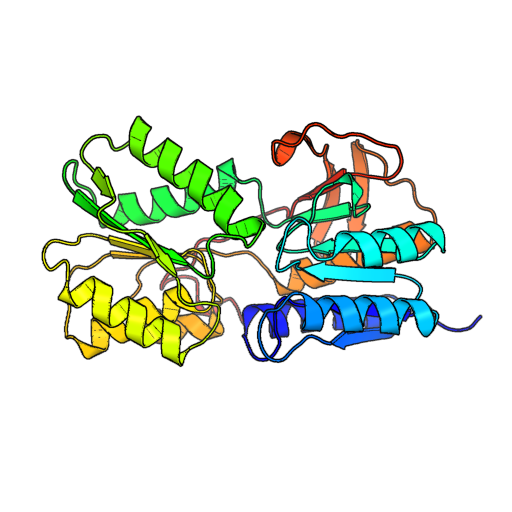actor: mean 11.24, std 6.1, range [4.02, 36.64]

Secondary structure (DSSP, 8-state):
-PPPEEEEE-SSSSSHHHHHHHHHHHHHHHHHT-EEEE---SS--HHHHHHHHHHHHHTT-SEEEE--SSSSTTHHHHHHHHHTT-EEEEESS---GGG-SEEEES--HHHHHHHHHHHHHHHH-SSSEEEEEEES-SS-HHHHHHHHHHHHHHHHH-TTEEEEEEEE-TT-HHHHHHHHHHHHHH-SS--EEEE-STTHHHHHHHHHHHTT--S-EEEEB--HHHHHHHHHHTS-SEEEE--HHHHHHHHHHHHHHHHTT---STT-EEEETTTEEEEEE-GGGGT-----TT-EEEE-S--EEEETTTGGG---